Protein AF-0000000082723874 (afdb_homodimer)

InterPro domains:
  IPR005176 Potentiating neddylation domain [PF03556] (2-103)
  IPR005176 Potentiating neddylation domain [PS51229] (1-105)
  IPR014764 Defective-in-cullin neddylation protein [PTHR12281] (1-107)
  IPR042460 DCN1-like, PONY binding domain [G3DSA:1.10.238.200] (7-114)

Radius of gyration: 21.1 Å; Cα contacts (8 Å, |Δi|>4): 166; chains: 2; bounding box: 43×70×50 Å

Sequence (230 aa):
MEQELKDQGKFKDFYQFTFNFAKNPGQKGLDLEMAIAYWNLVLAGRFKFLELWNKFLVEHHKRSIPKDTWNLLLDFSTMITDDMSNYDEEGAWPVLIDDFVEFARPHIGTRSTAVMEQELKDQGKFKDFYQFTFNFAKNPGQKGLDLEMAIAYWNLVLAGRFKFLELWNKFLVEHHKRSIPKDTWNLLLDFSTMITDDMSNYDEEGAWPVLIDDFVEFARPHIGTRSTAV

Nearest PDB structures (foldseek):
  6xon-assembly1_A  TM=9.431E-01  e=1.363E-15  Tequatrovirus T4
  6xoq-assembly1_A  TM=9.428E-01  e=2.300E-15  Tequatrovirus T4
  6xop-assembly1_A  TM=9.410E-01  e=4.114E-15  Tequatrovirus T4
  6xom-assembly1_A  TM=9.426E-01  e=7.798E-15  Tequatrovirus T4
  3tdz-assembly2_B  TM=9.500E-01  e=1.242E-14  Homo sapiens

Structure (mmCIF, N/CA/C/O backbone):
data_AF-0000000082723874-model_v1
#
loop_
_entity.id
_entity.type
_entity.pdbx_description
1 polymer 'DCN1-like protein'
#
loop_
_atom_site.group_PDB
_atom_site.id
_atom_site.type_symbol
_atom_site.label_atom_id
_atom_site.label_alt_id
_atom_site.label_comp_id
_atom_site.label_asym_id
_atom_site.label_entity_id
_atom_site.label_seq_id
_atom_site.pdbx_PDB_ins_code
_atom_site.Cartn_x
_atom_site.Cartn_y
_atom_site.Cartn_z
_atom_site.occupancy
_atom_site.B_iso_or_equiv
_atom_site.auth_seq_id
_atom_site.auth_comp_id
_atom_site.auth_asym_id
_atom_site.auth_atom_id
_atom_site.pdbx_PDB_model_num
ATOM 1 N N . MET A 1 1 ? -21.562 -3.898 -14.703 1 66.81 1 MET A N 1
ATOM 2 C CA . MET A 1 1 ? -20.531 -4.688 -15.391 1 66.81 1 MET A CA 1
ATOM 3 C C . MET A 1 1 ? -19.422 -3.789 -15.93 1 66.81 1 MET A C 1
ATOM 5 O O . MET A 1 1 ? -18.25 -4.023 -15.656 1 66.81 1 MET A O 1
ATOM 9 N N . GLU A 1 2 ? -19.891 -2.803 -16.672 1 70.31 2 GLU A N 1
ATOM 10 C CA . GLU A 1 2 ? -18.922 -1.87 -17.25 1 70.31 2 GLU A CA 1
ATOM 11 C C . GLU A 1 2 ? -18.141 -1.15 -16.156 1 70.31 2 GLU A C 1
ATOM 13 O O . GLU A 1 2 ? -16.922 -0.977 -16.266 1 70.31 2 GLU A O 1
ATOM 18 N N . GLN A 1 3 ? -18.891 -0.765 -15.148 1 73.25 3 GLN A N 1
ATOM 19 C CA . GLN A 1 3 ? -18.234 -0.088 -14.039 1 73.25 3 GLN A CA 1
ATOM 20 C C . GLN A 1 3 ? -17.234 -1.005 -13.352 1 73.25 3 GLN A C 1
ATOM 22 O O . GLN A 1 3 ? -16.125 -0.571 -12.992 1 73.25 3 GLN A O 1
ATOM 27 N N . GLU A 1 4 ? -17.609 -2.211 -13.32 1 74.44 4 GLU A N 1
ATOM 28 C CA . GLU A 1 4 ? -16.719 -3.195 -12.703 1 74.44 4 GLU A CA 1
ATOM 29 C C . GLU A 1 4 ? -15.453 -3.389 -13.523 1 74.44 4 GLU A C 1
ATOM 31 O O . GLU A 1 4 ? -14.359 -3.521 -12.969 1 74.44 4 GLU A O 1
ATOM 36 N N . LEU A 1 5 ? -15.695 -3.496 -14.805 1 73.06 5 LEU A N 1
ATOM 37 C CA . LEU A 1 5 ? -14.555 -3.678 -15.695 1 73.06 5 LEU A CA 1
ATOM 38 C C . LEU A 1 5 ? -13.617 -2.48 -15.625 1 73.06 5 LEU A C 1
ATOM 40 O O . LEU A 1 5 ? -12.391 -2.645 -15.664 1 73.06 5 LEU A O 1
ATOM 44 N N . LYS A 1 6 ? -14.211 -1.35 -15.5 1 77.19 6 LYS A N 1
ATOM 45 C CA . LYS A 1 6 ? -13.406 -0.136 -15.367 1 77.19 6 LYS A CA 1
ATOM 46 C C . LYS A 1 6 ? -12.633 -0.13 -14.055 1 77.19 6 LYS A C 1
ATOM 48 O O . LYS A 1 6 ? -11.461 0.254 -14.016 1 77.19 6 LYS A O 1
ATOM 53 N N . ASP A 1 7 ? -13.273 -0.645 -13.18 1 82.69 7 ASP A N 1
ATOM 54 C CA . ASP A 1 7 ? -12.648 -0.695 -11.859 1 82.69 7 ASP A CA 1
ATOM 55 C C . ASP A 1 7 ? -11.492 -1.692 -11.836 1 82.69 7 ASP A C 1
ATOM 57 O O . ASP A 1 7 ? -10.453 -1.429 -11.234 1 82.69 7 ASP A O 1
ATOM 61 N N . GLN A 1 8 ? -11.695 -2.73 -12.555 1 84.44 8 GLN A N 1
ATOM 62 C CA . GLN A 1 8 ? -10.641 -3.74 -12.656 1 84.44 8 GLN A CA 1
ATOM 63 C C . GLN A 1 8 ? -9.438 -3.203 -13.414 1 84.44 8 GLN A C 1
ATOM 65 O O . GLN A 1 8 ? -8.289 -3.484 -13.047 1 84.44 8 GLN A O 1
ATOM 70 N N . GLY A 1 9 ? -9.773 -2.479 -14.445 1 89 9 GLY A N 1
ATOM 71 C CA . GLY A 1 9 ? -8.703 -1.861 -15.203 1 89 9 GLY A CA 1
ATOM 72 C C . GLY A 1 9 ? -7.906 -0.848 -14.406 1 89 9 GLY A C 1
ATOM 73 O O . GLY A 1 9 ? -6.676 -0.835 -14.453 1 89 9 GLY A O 1
ATOM 74 N N . LYS A 1 10 ? -8.602 -0.077 -13.695 1 86.44 10 LYS A N 1
ATOM 75 C CA . LYS A 1 10 ? -7.945 0.915 -12.844 1 86.44 10 LYS A CA 1
ATOM 76 C C . LYS A 1 10 ? -7.109 0.244 -11.766 1 86.44 10 LYS A C 1
ATOM 78 O O . LYS A 1 10 ? -6.02 0.719 -11.43 1 86.44 10 LYS A O 1
ATOM 83 N N . PHE A 1 11 ? -7.703 -0.846 -11.328 1 90.62 11 PHE A N 1
ATOM 84 C CA . PHE A 1 11 ? -6.965 -1.59 -10.312 1 90.62 11 PHE A CA 1
ATOM 85 C C . PHE A 1 11 ? -5.676 -2.16 -10.891 1 90.62 11 PHE A C 1
ATOM 87 O O . PHE A 1 11 ? -4.617 -2.076 -10.266 1 90.62 11 PHE A O 1
ATOM 94 N N . LYS A 1 12 ? -5.793 -2.639 -12.008 1 93.62 12 LYS A N 1
ATOM 95 C CA . LYS A 1 12 ?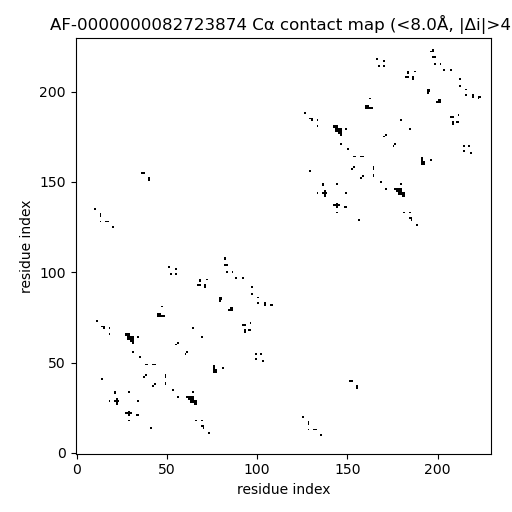 -4.617 -3.197 -12.672 1 93.62 12 LYS A CA 1
ATOM 96 C C . LYS A 1 12 ? -3.555 -2.125 -12.898 1 93.62 12 LYS A C 1
ATOM 98 O O . LYS A 1 12 ? -2.369 -2.357 -12.648 1 93.62 12 LYS A O 1
ATOM 103 N N . ASP A 1 13 ? -3.953 -1.049 -13.352 1 91.5 13 ASP A N 1
ATOM 104 C CA . ASP A 1 13 ? -3.031 0.066 -13.547 1 91.5 13 ASP A CA 1
ATOM 105 C C . ASP A 1 13 ? -2.357 0.46 -12.234 1 91.5 13 ASP A C 1
ATOM 107 O O . ASP A 1 13 ? -1.144 0.669 -12.195 1 91.5 13 ASP A O 1
ATOM 111 N N . PHE A 1 14 ? -3.158 0.556 -11.312 1 89.19 14 PHE A N 1
ATOM 112 C CA . PHE A 1 14 ? -2.66 0.869 -9.977 1 89.19 14 PHE A CA 1
ATOM 113 C C . PHE A 1 14 ? -1.654 -0.18 -9.516 1 89.19 14 PHE A C 1
ATOM 115 O O . PHE A 1 14 ? -0.549 0.159 -9.086 1 89.19 14 PHE A O 1
ATOM 122 N N . TYR A 1 15 ? -2.047 -1.368 -9.633 1 94.62 15 TYR A N 1
ATOM 123 C CA . TYR A 1 15 ? -1.207 -2.482 -9.203 1 94.62 15 TYR A CA 1
ATOM 124 C C . TYR A 1 15 ? 0.138 -2.457 -9.922 1 94.62 15 TYR A C 1
ATOM 126 O O . TYR A 1 15 ? 1.188 -2.586 -9.289 1 94.62 15 TYR A O 1
ATOM 134 N N . GLN A 1 16 ? 0.125 -2.219 -11.141 1 94.56 16 GLN A N 1
ATOM 135 C CA . GLN A 1 16 ? 1.354 -2.195 -11.93 1 94.56 16 GLN A CA 1
ATOM 136 C C . GLN A 1 16 ? 2.205 -0.977 -11.578 1 94.56 16 GLN A C 1
ATOM 138 O O . GLN A 1 16 ? 3.436 -1.056 -11.57 1 94.56 16 GLN A O 1
ATOM 143 N N . PHE A 1 17 ? 1.582 0.063 -11.352 1 90 17 PHE A N 1
ATOM 144 C CA . PHE A 1 17 ? 2.275 1.277 -10.938 1 90 17 PHE A CA 1
ATOM 145 C C . PHE A 1 17 ? 3.014 1.056 -9.625 1 90 17 PHE A C 1
ATOM 147 O O . PHE A 1 17 ? 4.113 1.575 -9.43 1 90 17 PHE A O 1
ATOM 154 N N . THR A 1 18 ? 2.4 0.285 -8.742 1 92.75 18 THR A N 1
ATOM 155 C CA . THR A 1 18 ? 2.941 0.069 -7.406 1 92.75 18 THR A CA 1
ATOM 156 C C . THR A 1 18 ? 4.336 -0.545 -7.48 1 92.75 18 THR A C 1
ATOM 158 O O . THR A 1 18 ? 5.203 -0.229 -6.664 1 92.75 18 THR A O 1
ATOM 161 N N . PHE A 1 19 ? 4.641 -1.352 -8.516 1 94.62 19 PHE A N 1
ATOM 162 C CA . PHE A 1 19 ? 5.953 -1.975 -8.664 1 94.62 19 PHE A CA 1
ATOM 163 C C . PHE A 1 19 ? 7.031 -0.92 -8.867 1 94.62 19 PHE A C 1
ATOM 165 O O . PHE A 1 19 ? 8.039 -0.904 -8.156 1 94.62 19 PHE A O 1
ATOM 172 N N . ASN A 1 20 ? 6.766 -0.087 -9.805 1 90.56 20 ASN A N 1
ATOM 173 C CA . ASN A 1 20 ? 7.742 0.941 -10.148 1 90.56 20 ASN A CA 1
ATOM 174 C C . ASN A 1 20 ? 7.961 1.915 -8.992 1 90.56 20 ASN A C 1
ATOM 176 O O . ASN A 1 20 ? 9.062 2.426 -8.812 1 90.56 20 ASN A O 1
ATOM 180 N N . PHE A 1 21 ? 6.977 2.137 -8.367 1 86.75 21 PHE A N 1
ATOM 181 C CA . PHE A 1 21 ? 7.039 3.051 -7.23 1 86.75 21 PHE A CA 1
ATOM 182 C C . PHE A 1 21 ? 7.805 2.424 -6.07 1 86.75 21 PHE A C 1
ATOM 184 O O . PHE A 1 21 ? 8.57 3.104 -5.387 1 86.75 21 PHE A O 1
ATOM 191 N N . ALA A 1 22 ? 7.531 1.154 -5.809 1 90.31 22 ALA A N 1
ATOM 192 C CA . ALA A 1 22 ? 8.055 0.463 -4.633 1 90.31 22 ALA A CA 1
ATOM 193 C C . ALA A 1 22 ? 9.508 0.058 -4.836 1 90.31 22 ALA A C 1
ATOM 195 O O . ALA A 1 22 ? 10.25 -0.137 -3.867 1 90.31 22 ALA A O 1
ATOM 196 N N . LYS A 1 23 ? 9.852 -0.097 -6.027 1 91.88 23 LYS A N 1
ATOM 197 C CA . LYS A 1 23 ? 11.219 -0.521 -6.309 1 91.88 23 LYS A CA 1
ATOM 198 C C . LYS A 1 23 ? 12.211 0.625 -6.098 1 91.88 23 LYS A C 1
ATOM 200 O O . LYS A 1 23 ? 11.891 1.783 -6.383 1 91.88 23 LYS A O 1
ATOM 205 N N . ASN A 1 24 ? 13.352 0.29 -5.539 1 87.19 24 ASN A N 1
ATOM 206 C CA . ASN A 1 24 ? 14.414 1.282 -5.426 1 87.19 24 ASN A CA 1
ATOM 207 C C . ASN A 1 24 ? 14.938 1.709 -6.797 1 87.19 24 ASN A C 1
ATOM 209 O O . ASN A 1 24 ? 15.055 0.884 -7.707 1 87.19 24 ASN A O 1
ATOM 213 N N . PRO A 1 25 ? 15.258 3.027 -6.832 1 82.19 25 PRO A N 1
ATOM 214 C CA . PRO A 1 25 ? 15.82 3.484 -8.102 1 82.19 25 PRO A CA 1
ATOM 215 C C . PRO A 1 25 ? 17.094 2.725 -8.5 1 82.19 25 PRO A C 1
ATOM 217 O O . PRO A 1 25 ? 17.938 2.463 -7.645 1 82.19 25 PRO A O 1
ATOM 220 N N . GLY A 1 26 ? 17.203 2.289 -9.656 1 86.06 26 GLY A N 1
ATOM 221 C CA . GLY A 1 26 ? 18.375 1.591 -10.156 1 86.06 26 GLY A CA 1
ATOM 222 C C . GLY A 1 26 ? 18.234 0.081 -10.094 1 86.06 26 GLY A C 1
ATOM 223 O O . GLY A 1 26 ? 19.078 -0.644 -10.641 1 86.06 26 GLY A O 1
ATOM 224 N N . GLN A 1 27 ? 17.328 -0.352 -9.312 1 91 27 GLN A N 1
ATOM 225 C CA . GLN A 1 27 ? 17.125 -1.795 -9.234 1 91 27 GLN A CA 1
ATOM 226 C C . GLN A 1 27 ? 16.109 -2.266 -10.281 1 91 27 GLN A C 1
ATOM 228 O O . GLN A 1 27 ? 15.172 -1.544 -10.609 1 91 27 GLN A O 1
ATOM 233 N N . LYS A 1 28 ? 16.375 -3.475 -10.711 1 92.81 28 LYS A N 1
ATOM 234 C CA . LYS A 1 28 ? 15.461 -4.035 -11.703 1 92.81 28 LYS A CA 1
ATOM 235 C C . LYS A 1 28 ? 14.258 -4.691 -11.023 1 92.81 28 LYS A C 1
ATOM 237 O O . LYS A 1 28 ? 13.133 -4.566 -11.5 1 92.81 28 LYS A O 1
ATOM 242 N N . GLY A 1 29 ? 14.562 -5.301 -9.82 1 96.75 29 GLY A N 1
ATOM 243 C CA . GLY A 1 29 ? 13.523 -6.023 -9.109 1 96.75 29 GLY A CA 1
ATOM 244 C C . GLY A 1 29 ? 13.039 -5.305 -7.863 1 96.75 29 GLY A C 1
ATOM 245 O O . GLY A 1 29 ? 13.672 -4.344 -7.418 1 96.75 29 GLY A O 1
ATOM 246 N N . LEU A 1 30 ? 11.93 -5.738 -7.406 1 97.06 30 LEU A N 1
ATOM 247 C CA . LEU A 1 30 ? 11.359 -5.262 -6.152 1 97.06 3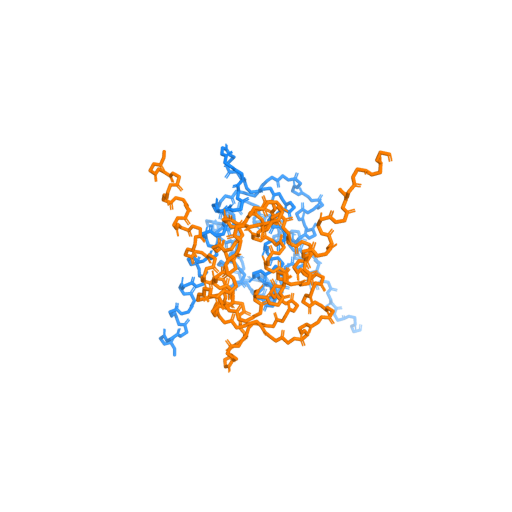0 LEU A CA 1
ATOM 248 C C . LEU A 1 30 ? 11.82 -6.121 -4.98 1 97.06 30 LEU A C 1
ATOM 250 O O . LEU A 1 30 ? 11.742 -7.352 -5.039 1 97.06 30 LEU A O 1
ATOM 254 N N . ASP A 1 31 ? 12.328 -5.445 -3.982 1 96.62 31 ASP A N 1
ATOM 255 C CA . ASP A 1 31 ? 12.781 -6.16 -2.797 1 96.62 31 ASP A CA 1
ATOM 256 C C . ASP A 1 31 ? 11.688 -7.086 -2.26 1 96.62 31 ASP A C 1
ATOM 258 O O . ASP A 1 31 ? 10.523 -6.699 -2.195 1 96.62 31 ASP A O 1
ATOM 262 N N . LEU A 1 32 ? 12.102 -8.242 -1.811 1 97.19 32 LEU A N 1
ATOM 263 C CA . LEU A 1 32 ? 11.148 -9.281 -1.424 1 97.19 32 LEU A CA 1
ATOM 264 C C . LEU A 1 32 ? 10.305 -8.828 -0.238 1 97.19 32 LEU A C 1
ATOM 266 O O . LEU A 1 32 ? 9.078 -8.977 -0.25 1 97.19 32 LEU A O 1
ATOM 270 N N . GLU A 1 33 ? 10.891 -8.297 0.767 1 96.06 33 GLU A N 1
ATOM 271 C CA . GLU A 1 33 ? 10.156 -7.859 1.948 1 96.06 33 GLU A CA 1
ATOM 272 C C . GLU A 1 33 ? 9.125 -6.793 1.593 1 96.06 33 GLU A C 1
ATOM 274 O O . GLU A 1 33 ? 7.996 -6.824 2.084 1 96.06 33 GLU A O 1
ATOM 279 N N . MET A 1 34 ? 9.508 -5.918 0.779 1 94.31 34 MET A N 1
ATOM 280 C CA . MET A 1 34 ? 8.609 -4.855 0.33 1 94.31 34 MET A CA 1
ATOM 281 C C . MET A 1 34 ? 7.488 -5.418 -0.536 1 94.31 34 MET A C 1
ATOM 283 O O . MET A 1 34 ? 6.328 -5.023 -0.389 1 94.31 34 MET A O 1
ATOM 287 N N . ALA A 1 35 ? 7.844 -6.336 -1.407 1 97.62 35 ALA A N 1
ATOM 288 C CA . ALA A 1 35 ? 6.848 -6.969 -2.268 1 97.62 35 ALA A CA 1
ATOM 289 C C . ALA A 1 35 ? 5.762 -7.652 -1.439 1 97.62 35 ALA A C 1
ATOM 291 O O . ALA A 1 35 ? 4.57 -7.461 -1.688 1 97.62 35 ALA A O 1
ATOM 292 N N . ILE A 1 36 ? 6.188 -8.312 -0.448 1 98 36 ILE A N 1
ATOM 293 C CA . ILE A 1 36 ? 5.266 -9.039 0.413 1 98 36 ILE A CA 1
ATOM 294 C C . ILE A 1 36 ? 4.363 -8.055 1.155 1 98 36 ILE A C 1
ATOM 296 O O . ILE A 1 36 ? 3.158 -8.281 1.286 1 98 36 ILE A O 1
ATOM 300 N N . ALA A 1 37 ? 4.887 -6.984 1.574 1 95.12 37 ALA A N 1
ATOM 301 C CA . ALA A 1 37 ? 4.098 -5.961 2.256 1 95.12 37 ALA A CA 1
ATOM 302 C C . ALA A 1 37 ? 3.035 -5.379 1.33 1 95.12 37 ALA A C 1
ATOM 304 O O . ALA A 1 37 ? 1.872 -5.246 1.719 1 95.12 37 ALA A O 1
ATOM 305 N N . TYR A 1 38 ? 3.479 -5.129 0.132 1 95.06 38 TYR A N 1
ATOM 306 C CA . TYR A 1 38 ? 2.549 -4.562 -0.84 1 95.06 38 TYR A CA 1
ATOM 307 C C . TYR A 1 38 ? 1.482 -5.582 -1.228 1 95.06 38 TYR A C 1
ATOM 309 O O . TYR A 1 38 ? 0.299 -5.246 -1.316 1 95.06 38 TYR A O 1
ATOM 317 N N . TRP A 1 39 ? 1.898 -6.805 -1.378 1 97.62 39 TRP A N 1
ATOM 318 C CA . TRP A 1 39 ? 0.917 -7.824 -1.734 1 97.62 39 TRP A CA 1
ATOM 319 C C . TRP A 1 39 ? -0.093 -8.023 -0.609 1 97.62 39 TRP A C 1
ATOM 321 O O . TRP A 1 39 ? -1.296 -8.133 -0.857 1 97.62 39 TRP A O 1
ATOM 331 N N . ASN A 1 40 ? 0.363 -8.031 0.604 1 96.38 40 ASN A N 1
ATOM 332 C CA . ASN A 1 40 ? -0.522 -8.18 1.754 1 96.38 40 ASN A CA 1
ATOM 333 C C . ASN A 1 40 ? -1.541 -7.051 1.833 1 96.38 40 ASN A C 1
ATOM 335 O O . ASN A 1 40 ? -2.67 -7.258 2.281 1 96.38 40 ASN A O 1
ATOM 339 N N . LEU A 1 41 ? -1.112 -5.949 1.416 1 92 41 LEU A N 1
ATOM 340 C CA . LEU A 1 41 ? -1.994 -4.789 1.466 1 92 41 LEU A CA 1
ATOM 341 C C . LEU A 1 41 ? -2.945 -4.777 0.273 1 92 41 LEU A C 1
ATOM 343 O O . LEU A 1 41 ? -4.156 -4.629 0.442 1 92 41 LEU A O 1
ATOM 347 N N . VAL A 1 42 ? -2.5 -5.066 -0.909 1 92.75 42 VAL A N 1
ATOM 348 C CA . VAL A 1 42 ? -3.236 -4.793 -2.139 1 92.75 42 VAL A CA 1
ATOM 349 C C . VAL A 1 42 ? -4.008 -6.039 -2.566 1 92.75 42 VAL A C 1
ATOM 351 O O . VAL A 1 42 ? -5.051 -5.941 -3.213 1 92.75 42 VAL A O 1
ATOM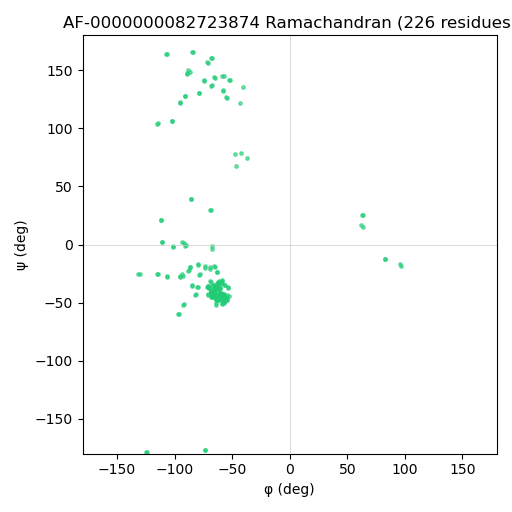 354 N N . LEU A 1 43 ? -3.502 -7.227 -2.195 1 94.94 43 LEU A N 1
ATOM 355 C CA . LEU A 1 43 ? -4.129 -8.445 -2.697 1 94.94 43 LEU A CA 1
ATOM 356 C C . LEU A 1 43 ? -4.836 -9.195 -1.571 1 94.94 43 LEU A C 1
ATOM 358 O O . LEU A 1 43 ? -5.387 -10.273 -1.791 1 94.94 43 LEU A O 1
ATOM 362 N N . ALA A 1 44 ? -4.832 -8.656 -0.396 1 91.62 44 ALA A N 1
ATOM 363 C CA . ALA A 1 44 ? -5.578 -9.281 0.692 1 91.62 44 ALA A CA 1
ATOM 364 C C . ALA A 1 44 ? -7.043 -9.469 0.313 1 91.62 44 ALA A C 1
ATOM 366 O O . ALA A 1 44 ? -7.691 -8.539 -0.175 1 91.62 44 ALA A O 1
ATOM 367 N N . GLY A 1 45 ? -7.527 -10.68 0.447 1 89.81 45 GLY A N 1
ATOM 368 C CA . GLY A 1 45 ? -8.906 -10.977 0.098 1 89.81 45 GLY A CA 1
ATOM 369 C C . GLY A 1 45 ? -9.109 -11.234 -1.384 1 89.81 45 GLY A C 1
ATOM 370 O O . GLY A 1 45 ? -10.164 -11.711 -1.799 1 89.81 45 GLY A O 1
ATOM 371 N N . ARG A 1 46 ? -8.07 -10.906 -2.213 1 91.62 46 ARG A N 1
ATOM 372 C CA . ARG A 1 46 ? -8.188 -11.031 -3.664 1 91.62 46 ARG A CA 1
ATOM 373 C C . ARG A 1 46 ? -7.398 -12.227 -4.18 1 91.62 46 ARG A C 1
ATOM 375 O O . ARG A 1 46 ? -7.707 -12.773 -5.242 1 91.62 46 ARG A O 1
ATOM 382 N N . PHE A 1 47 ? -6.387 -12.586 -3.51 1 97.31 47 PHE A N 1
ATOM 383 C CA . PHE A 1 47 ? -5.551 -13.719 -3.896 1 97.31 47 PHE A CA 1
ATOM 384 C C . PHE A 1 47 ? -5.641 -14.828 -2.859 1 97.31 47 PHE A C 1
ATOM 386 O O . PHE A 1 47 ? -5 -14.766 -1.81 1 97.31 47 PHE A O 1
ATOM 393 N N . LYS A 1 48 ? -6.355 -15.906 -3.139 1 97.25 48 LYS A N 1
ATOM 394 C CA . LYS A 1 48 ? -6.715 -16.953 -2.188 1 97.25 48 LYS A CA 1
ATOM 395 C C . LYS A 1 48 ? -5.477 -17.703 -1.696 1 97.25 48 LYS A C 1
ATOM 397 O O . LYS A 1 48 ? -5.508 -18.328 -0.64 1 97.25 48 LYS A O 1
ATOM 402 N N . PHE A 1 49 ? -4.387 -17.594 -2.42 1 98.12 49 PHE A N 1
ATOM 403 C CA . PHE A 1 49 ? -3.191 -18.328 -2.014 1 98.12 49 PHE A CA 1
ATOM 404 C C . PHE A 1 49 ? -2.102 -17.375 -1.553 1 98.12 49 PHE A C 1
ATOM 406 O O . PHE A 1 49 ? -0.916 -17.703 -1.577 1 98.12 49 PHE A O 1
ATOM 413 N N . LEU A 1 50 ? -2.482 -16.203 -1.188 1 98.25 50 LEU A N 1
ATOM 414 C CA . LEU A 1 50 ? -1.521 -15.164 -0.843 1 98.25 50 LEU A CA 1
ATOM 415 C C . LEU A 1 50 ? -0.581 -15.633 0.262 1 98.25 50 LEU A C 1
ATOM 417 O O . LEU A 1 50 ? 0.638 -15.477 0.155 1 98.25 50 LEU A O 1
ATOM 421 N N . GLU A 1 51 ? -1.131 -16.188 1.274 1 97.75 51 GLU A N 1
ATOM 422 C CA . GLU A 1 51 ? -0.308 -16.656 2.387 1 97.75 51 GLU A CA 1
ATOM 423 C C . GLU A 1 51 ? 0.675 -17.734 1.934 1 97.75 51 GLU A C 1
ATOM 425 O O . GLU A 1 51 ? 1.841 -17.719 2.336 1 97.75 51 GLU A O 1
ATOM 430 N N . LEU A 1 52 ? 0.229 -18.656 1.173 1 97.81 52 LEU A N 1
ATOM 431 C CA . LEU A 1 52 ? 1.089 -19.719 0.676 1 97.81 52 LEU A CA 1
ATOM 432 C C . LEU A 1 52 ? 2.154 -19.172 -0.264 1 97.81 52 LEU A C 1
ATOM 434 O O . LEU A 1 52 ? 3.301 -19.625 -0.247 1 97.81 52 LEU A O 1
ATOM 438 N N . TRP A 1 53 ? 1.757 -18.203 -1.1 1 98.62 53 TRP A N 1
ATOM 439 C CA . TRP A 1 53 ? 2.686 -17.516 -1.986 1 98.62 53 TRP A CA 1
ATOM 440 C C . TRP A 1 53 ? 3.807 -16.844 -1.191 1 98.62 53 TRP A C 1
ATOM 442 O O . TRP A 1 53 ? 4.988 -17.031 -1.498 1 98.62 53 TRP A O 1
ATOM 452 N N . ASN A 1 54 ? 3.418 -16.172 -0.162 1 98.5 54 ASN A N 1
ATOM 453 C CA . ASN A 1 54 ? 4.406 -15.5 0.682 1 98.5 54 ASN A CA 1
ATOM 454 C C . ASN A 1 54 ? 5.34 -16.5 1.352 1 98.5 54 ASN A C 1
ATOM 456 O O . ASN A 1 54 ? 6.555 -16.297 1.383 1 98.5 54 ASN A O 1
ATOM 460 N N . LYS A 1 55 ? 4.75 -17.5 1.86 1 97.88 55 LYS A N 1
ATOM 461 C CA . LYS A 1 55 ? 5.539 -18.562 2.48 1 97.88 55 LYS A CA 1
ATOM 462 C C . LYS A 1 55 ? 6.539 -19.156 1.49 1 97.88 55 LYS A C 1
ATOM 464 O O . LYS A 1 55 ? 7.715 -19.328 1.814 1 97.88 55 LYS A O 1
ATOM 469 N N . PHE A 1 56 ? 6.047 -19.516 0.326 1 98.25 56 PHE A N 1
ATOM 470 C CA . PHE A 1 56 ? 6.887 -20.047 -0.738 1 98.25 56 PHE A CA 1
ATOM 471 C C . PHE A 1 56 ? 8.062 -19.125 -1.025 1 98.25 56 PHE A C 1
ATOM 473 O O . PHE A 1 56 ? 9.203 -19.578 -1.155 1 98.25 56 PHE A O 1
ATOM 480 N N . LEU A 1 57 ? 7.809 -17.812 -1.091 1 98.44 57 LEU A N 1
ATOM 481 C CA . LEU A 1 57 ? 8.844 -16.844 -1.431 1 98.44 57 LEU A CA 1
ATOM 482 C C . LEU A 1 57 ? 9.898 -16.766 -0.326 1 98.44 57 LEU A C 1
ATOM 484 O O . LEU A 1 57 ? 11.094 -16.75 -0.605 1 98.44 57 LEU A O 1
ATOM 488 N N . VAL A 1 58 ? 9.484 -16.734 0.873 1 97.31 58 VAL A N 1
ATOM 489 C CA . VAL A 1 58 ? 10.375 -16.578 2.016 1 97.31 58 VAL A CA 1
ATOM 490 C C . VAL A 1 58 ? 11.242 -17.828 2.178 1 97.31 58 VAL A C 1
ATOM 492 O O . VAL A 1 58 ? 12.414 -17.719 2.533 1 97.31 58 VAL A O 1
ATOM 495 N N . GLU A 1 59 ? 10.703 -18.859 1.845 1 95.94 59 GLU A N 1
ATOM 496 C CA . GLU A 1 59 ? 11.406 -20.125 2.094 1 95.94 59 GLU A CA 1
ATOM 497 C C . GLU A 1 59 ? 12.227 -20.547 0.878 1 95.94 59 GLU A C 1
ATOM 499 O O . GLU A 1 59 ? 13.281 -21.172 1.02 1 95.94 59 GLU A O 1
ATOM 504 N N . HIS A 1 60 ? 11.836 -20.141 -0.333 1 91.94 60 HIS A N 1
ATOM 505 C CA . HIS A 1 60 ? 12.43 -20.797 -1.493 1 91.94 60 HIS A CA 1
ATOM 506 C C . HIS A 1 60 ? 12.953 -19.781 -2.498 1 91.94 60 HIS A C 1
ATOM 508 O O . HIS A 1 60 ? 13.812 -20.094 -3.32 1 91.94 60 HIS A O 1
ATOM 514 N N . HIS A 1 61 ? 12.508 -18.609 -2.611 1 90.56 61 HIS A N 1
ATOM 515 C CA . HIS A 1 61 ? 12.961 -17.625 -3.576 1 90.56 61 HIS A CA 1
ATOM 516 C C . HIS A 1 61 ? 13.992 -16.688 -2.959 1 90.56 61 HIS A C 1
ATOM 518 O O . HIS A 1 61 ? 15.164 -16.688 -3.354 1 90.56 61 HIS A O 1
ATOM 524 N N . LYS A 1 62 ? 13.781 -15.938 -1.955 1 89.31 62 LYS A N 1
ATOM 525 C CA . LYS A 1 62 ? 14.672 -15.164 -1.093 1 89.31 62 LYS A CA 1
ATOM 526 C C . LYS A 1 62 ? 15.383 -14.062 -1.879 1 89.31 62 LYS A C 1
ATOM 528 O O . LYS A 1 62 ? 16.469 -13.633 -1.505 1 89.31 62 LYS A O 1
ATOM 533 N N . ARG A 1 63 ? 14.898 -13.766 -3.07 1 93.75 63 ARG A N 1
ATOM 534 C CA . ARG A 1 63 ? 15.469 -12.727 -3.92 1 93.75 63 ARG A CA 1
ATOM 535 C C . ARG A 1 63 ? 14.406 -11.695 -4.297 1 93.75 63 ARG A C 1
ATOM 537 O O . ARG A 1 63 ? 13.258 -11.789 -3.867 1 93.75 63 ARG A O 1
ATOM 544 N N . SER A 1 64 ? 14.797 -10.695 -5.098 1 96.88 64 SER A N 1
ATOM 545 C CA . SER A 1 64 ? 13.891 -9.648 -5.551 1 96.88 64 SER A CA 1
ATOM 546 C C . SER A 1 64 ? 12.883 -10.188 -6.559 1 96.88 64 SER A C 1
ATOM 548 O O . SER A 1 64 ? 13.109 -11.234 -7.172 1 96.88 64 SER A O 1
ATOM 550 N N . ILE A 1 65 ? 11.812 -9.508 -6.633 1 98.38 65 ILE A N 1
ATOM 551 C CA . ILE A 1 65 ? 10.719 -9.906 -7.508 1 98.38 65 ILE A CA 1
ATOM 552 C C . ILE A 1 65 ? 10.836 -9.164 -8.844 1 98.38 65 ILE A C 1
ATOM 554 O O . ILE A 1 65 ? 10.812 -7.934 -8.883 1 98.38 65 ILE A O 1
ATOM 558 N N . PRO A 1 66 ? 10.906 -9.914 -9.898 1 97.44 66 PRO A N 1
ATOM 559 C CA . PRO A 1 66 ? 10.922 -9.25 -11.203 1 97.44 66 PRO A CA 1
ATOM 560 C C . PRO A 1 66 ? 9.586 -8.586 -11.531 1 97.44 66 PRO A C 1
ATOM 562 O O . PRO A 1 66 ? 8.531 -9.031 -11.062 1 97.44 66 PRO A O 1
ATOM 565 N N . LYS A 1 67 ? 9.664 -7.652 -12.461 1 97.06 67 LYS A N 1
ATOM 566 C CA . LYS A 1 67 ? 8.477 -6.918 -12.883 1 97.06 67 LYS A CA 1
ATOM 567 C C . LYS A 1 67 ? 7.457 -7.848 -13.539 1 97.06 67 LYS A C 1
ATOM 569 O O . LYS A 1 67 ? 6.258 -7.758 -13.273 1 97.06 67 LYS A O 1
ATOM 574 N N . ASP A 1 68 ? 7.945 -8.656 -14.406 1 97.69 68 ASP A N 1
ATOM 575 C CA . ASP A 1 68 ? 7.047 -9.57 -15.102 1 97.69 68 ASP A CA 1
ATOM 576 C C . ASP A 1 68 ? 6.289 -10.453 -14.109 1 97.69 68 ASP A C 1
ATOM 578 O O . ASP A 1 68 ? 5.082 -10.656 -14.25 1 97.69 68 ASP A O 1
ATOM 582 N N . THR A 1 69 ? 6.938 -10.969 -13.102 1 98.25 69 THR A N 1
ATOM 583 C CA . THR A 1 69 ? 6.301 -11.789 -12.078 1 98.25 69 THR A CA 1
ATOM 584 C C . THR A 1 69 ? 5.258 -10.977 -11.312 1 98.25 69 THR A C 1
ATOM 586 O O . THR A 1 69 ? 4.133 -11.445 -11.109 1 98.25 69 THR A O 1
ATOM 589 N N . TRP A 1 70 ? 5.625 -9.789 -10.898 1 98.5 70 TRP A N 1
ATOM 590 C CA . TRP A 1 70 ? 4.703 -8.898 -10.195 1 98.5 70 TRP A CA 1
ATOM 591 C C . TRP A 1 70 ? 3.432 -8.688 -11.016 1 98.5 70 TRP A C 1
ATOM 593 O O . TRP A 1 70 ? 2.322 -8.898 -10.516 1 98.5 70 TRP A O 1
ATOM 603 N N . ASN A 1 71 ? 3.627 -8.414 -12.219 1 98 71 ASN A N 1
ATOM 604 C CA . ASN A 1 71 ? 2.5 -8.086 -13.086 1 98 71 ASN A CA 1
ATOM 605 C C . ASN A 1 71 ? 1.604 -9.297 -13.32 1 98 71 ASN A C 1
ATOM 607 O O . ASN A 1 71 ? 0.38 -9.203 -13.219 1 98 71 ASN A O 1
ATOM 611 N N . LEU A 1 72 ? 2.168 -10.406 -13.586 1 98 72 LEU A N 1
ATOM 612 C CA . LEU A 1 72 ? 1.397 -11.578 -14 1 98 72 LEU A CA 1
ATOM 613 C C . LEU A 1 72 ? 0.772 -12.273 -12.797 1 98 72 LEU A C 1
ATOM 615 O O . LEU A 1 72 ? -0.177 -13.047 -12.945 1 98 72 LEU A O 1
ATOM 619 N N . LEU A 1 73 ? 1.297 -11.961 -11.578 1 98.44 73 LEU A N 1
ATOM 620 C CA . LEU A 1 73 ? 0.692 -12.516 -10.375 1 98.44 73 LEU A CA 1
ATOM 621 C C . LEU A 1 73 ? -0.746 -12.039 -10.219 1 98.44 73 LEU A C 1
ATOM 623 O O . LEU A 1 73 ? -1.603 -12.781 -9.727 1 98.44 73 LEU A O 1
ATOM 627 N N . LEU A 1 74 ? -1.012 -10.812 -10.664 1 97.44 74 LEU A N 1
ATOM 628 C CA . LEU A 1 74 ? -2.381 -10.312 -10.586 1 97.44 74 LEU A CA 1
ATOM 629 C C . LEU A 1 74 ? -3.314 -11.156 -11.445 1 97.44 74 LEU A C 1
ATOM 631 O O . LEU A 1 74 ?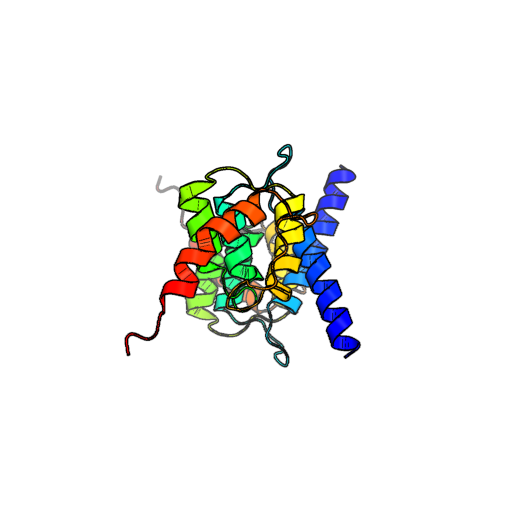 -4.383 -11.57 -10.992 1 97.44 74 LEU A O 1
ATOM 635 N N . ASP A 1 75 ? -2.908 -11.43 -12.656 1 96.69 75 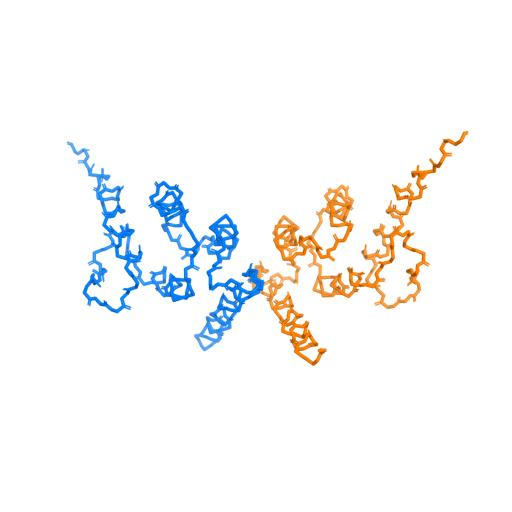ASP A N 1
ATOM 636 C CA . ASP A 1 75 ? -3.709 -12.289 -13.523 1 96.69 75 ASP A CA 1
ATOM 637 C C . ASP A 1 75 ? -3.859 -13.688 -12.93 1 96.69 75 ASP A C 1
ATOM 639 O O . ASP A 1 75 ? -4.957 -14.25 -12.93 1 96.69 75 ASP A O 1
ATOM 643 N N . PHE A 1 76 ? -2.807 -14.25 -12.461 1 98 76 PHE A N 1
ATOM 644 C CA . PHE A 1 76 ? -2.818 -15.555 -11.812 1 98 76 PHE A CA 1
ATOM 645 C C . PHE A 1 76 ? -3.82 -15.578 -10.664 1 98 76 PHE A C 1
ATOM 647 O O . PHE A 1 76 ? -4.617 -16.516 -10.547 1 98 76 PHE A O 1
ATOM 654 N N . SER A 1 77 ? -3.803 -14.57 -9.836 1 97.56 77 SER A N 1
ATOM 655 C CA . SER A 1 77 ? -4.652 -14.484 -8.656 1 97.56 77 SER A CA 1
ATOM 656 C C . SER A 1 77 ? -6.129 -14.477 -9.031 1 97.56 77 SER A C 1
ATOM 658 O O . SER A 1 77 ? -6.965 -15.016 -8.305 1 97.56 77 SER A O 1
ATOM 660 N N . THR A 1 78 ? -6.465 -13.922 -10.188 1 95.69 78 THR A N 1
ATOM 661 C CA . THR A 1 78 ? -7.852 -13.742 -10.602 1 95.69 78 THR A CA 1
ATOM 662 C C . THR A 1 78 ? -8.375 -14.992 -11.305 1 95.69 78 THR A C 1
ATOM 664 O O . THR A 1 78 ? -9.578 -15.258 -11.297 1 95.69 78 THR A O 1
ATOM 667 N N . MET A 1 79 ? -7.527 -15.836 -11.773 1 95.38 79 MET A N 1
ATOM 668 C CA . MET A 1 79 ? -8 -16.922 -12.633 1 95.38 79 MET A CA 1
ATOM 669 C C . MET A 1 79 ? -7.805 -18.281 -11.969 1 95.38 79 MET A C 1
ATOM 671 O O . MET A 1 79 ? -8.484 -19.25 -12.32 1 95.38 79 MET A O 1
ATOM 675 N N . ILE A 1 80 ? -6.871 -18.438 -11.055 1 97.25 80 ILE A N 1
ATOM 676 C CA . ILE A 1 80 ? -6.469 -19.75 -10.531 1 97.25 80 ILE A CA 1
ATOM 677 C C . ILE A 1 80 ? -7.602 -20.344 -9.703 1 97.25 80 ILE A C 1
ATOM 679 O O . ILE A 1 80 ? -8.273 -19.625 -8.953 1 97.25 80 ILE A O 1
ATOM 683 N N . THR A 1 81 ? -7.84 -21.625 -9.906 1 96.69 81 THR A N 1
ATOM 684 C CA . THR A 1 81 ? -8.883 -22.328 -9.164 1 96.69 81 THR A CA 1
ATOM 685 C C . THR A 1 81 ? -8.352 -22.797 -7.812 1 96.69 81 THR A C 1
ATOM 687 O O . THR A 1 81 ? -7.141 -22.812 -7.586 1 96.69 81 THR A O 1
ATOM 690 N N . ASP A 1 82 ? -9.258 -23.188 -6.93 1 95.81 82 ASP A N 1
ATOM 691 C CA . ASP A 1 82 ? -8.93 -23.578 -5.566 1 95.81 82 ASP A CA 1
ATOM 692 C C . ASP A 1 82 ? -7.957 -24.766 -5.559 1 95.81 82 ASP A C 1
ATOM 694 O O . ASP A 1 82 ? -7.125 -24.875 -4.656 1 95.81 82 ASP A O 1
ATOM 698 N N . ASP A 1 83 ? -8.117 -25.578 -6.543 1 95.25 83 ASP A N 1
ATOM 699 C CA . ASP A 1 83 ? -7.266 -26.766 -6.578 1 95.25 83 ASP A CA 1
ATOM 700 C C . ASP A 1 83 ? -6.117 -26.578 -7.57 1 95.25 83 ASP A C 1
ATOM 702 O O . ASP A 1 83 ? -5.359 -27.516 -7.82 1 95.25 83 ASP A O 1
ATOM 706 N N . MET A 1 84 ? -6.055 -25.516 -8.227 1 96.81 84 MET A N 1
ATOM 707 C CA . MET A 1 84 ? -5.035 -25.109 -9.188 1 96.81 84 MET A CA 1
ATOM 708 C C . MET A 1 84 ? -5.02 -26.047 -10.391 1 96.81 84 MET A C 1
ATOM 710 O O . MET A 1 84 ? -3.99 -26.203 -11.055 1 96.81 84 MET A O 1
ATOM 714 N N . SER A 1 85 ? -6.117 -26.641 -10.625 1 95.5 85 SER A N 1
ATOM 715 C CA . SER A 1 85 ? -6.188 -27.609 -11.711 1 95.5 85 SER A CA 1
ATOM 716 C C . SER A 1 85 ? -6.188 -26.906 -13.07 1 95.5 85 SER A C 1
ATOM 718 O O . SER A 1 85 ? -5.863 -27.516 -14.086 1 95.5 85 SER A O 1
ATOM 720 N N . ASN A 1 86 ? -6.492 -25.688 -13.102 1 96.69 86 ASN A N 1
ATOM 721 C CA . ASN A 1 86 ? -6.617 -24.984 -14.367 1 96.69 86 ASN A CA 1
ATOM 722 C C . ASN A 1 86 ? -5.309 -24.297 -14.766 1 96.69 86 ASN A C 1
ATOM 724 O O . ASN A 1 86 ? -5.258 -23.578 -15.758 1 96.69 86 ASN A O 1
ATOM 728 N N . TYR A 1 87 ? -4.277 -24.469 -13.969 1 96.62 87 TYR A N 1
ATOM 729 C CA . TYR A 1 87 ? -3.021 -23.812 -14.281 1 96.62 87 TYR A CA 1
ATOM 730 C C . TYR A 1 87 ? -2.264 -24.562 -15.375 1 96.62 87 TYR A C 1
ATOM 732 O O . TYR A 1 87 ? -2.115 -25.781 -15.305 1 96.62 87 TYR A O 1
ATOM 740 N N . ASP A 1 88 ? -1.822 -23.812 -16.406 1 94.81 88 ASP A N 1
ATOM 741 C CA . ASP A 1 88 ? -1.031 -24.359 -17.5 1 94.81 88 ASP A CA 1
ATOM 742 C C . ASP A 1 88 ? 0.448 -24.016 -17.344 1 94.81 88 ASP A C 1
ATOM 744 O O . ASP A 1 88 ? 0.889 -22.938 -17.75 1 94.81 88 ASP A O 1
ATOM 748 N N . GLU A 1 89 ? 1.239 -24.984 -16.969 1 89 89 GLU A N 1
ATOM 749 C CA . GLU A 1 89 ? 2.66 -24.781 -16.703 1 89 89 GLU A CA 1
ATOM 750 C C . GLU A 1 89 ? 3.43 -24.484 -17.984 1 89 89 GLU A C 1
ATOM 752 O O . GLU A 1 89 ? 4.52 -23.906 -17.938 1 89 89 GLU A O 1
ATOM 757 N N . GLU A 1 90 ? 2.861 -24.828 -19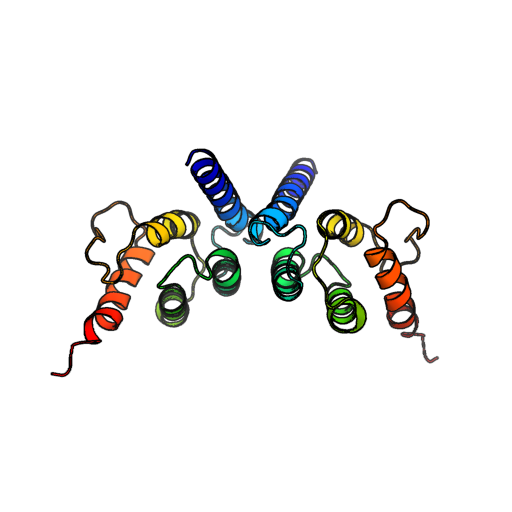.078 1 91.19 90 GLU A N 1
ATOM 758 C CA . GLU A 1 90 ? 3.533 -24.609 -20.359 1 91.19 90 GLU A CA 1
ATOM 759 C C . GLU A 1 90 ? 3.164 -23.25 -20.938 1 91.19 90 GLU A C 1
ATOM 761 O O . GLU A 1 90 ? 3.664 -22.875 -22 1 91.19 90 GLU A O 1
ATOM 766 N N . GLY A 1 91 ? 2.352 -22.578 -20.266 1 93.19 91 GLY A N 1
ATOM 767 C CA . GLY A 1 91 ? 1.966 -21.266 -20.734 1 93.19 91 GLY A CA 1
ATOM 768 C C . GLY A 1 91 ? 3.059 -20.219 -20.562 1 93.19 91 GLY A C 1
ATOM 769 O O . GLY A 1 91 ? 4.195 -20.562 -20.234 1 93.19 91 GLY A O 1
ATOM 770 N N . ALA A 1 92 ? 2.852 -18.984 -20.875 1 94.88 92 ALA A N 1
ATOM 771 C CA . ALA A 1 92 ? 3.818 -17.891 -20.859 1 94.88 92 ALA A CA 1
ATOM 772 C C . ALA A 1 92 ? 3.898 -17.266 -19.469 1 94.88 92 ALA A C 1
ATOM 774 O O . ALA A 1 92 ? 4.098 -16.047 -19.344 1 94.88 92 ALA A O 1
ATOM 775 N N . TRP A 1 93 ? 3.822 -18.188 -18.438 1 97.62 93 TRP A N 1
ATOM 776 C CA . TRP A 1 93 ? 3.914 -17.703 -17.062 1 97.62 93 TRP A CA 1
ATOM 777 C C . TRP A 1 93 ? 5.367 -17.609 -16.609 1 97.62 93 TRP A C 1
ATOM 779 O O . TRP A 1 93 ? 6.219 -18.375 -17.078 1 97.62 93 TRP A O 1
ATOM 789 N N . PRO A 1 94 ? 5.641 -16.672 -15.758 1 97.56 94 PRO A N 1
ATOM 790 C CA . PRO A 1 94 ? 6.988 -16.625 -15.188 1 97.56 94 PRO A CA 1
ATOM 791 C C . PRO A 1 94 ? 7.363 -17.922 -14.477 1 97.56 94 PRO A C 1
ATOM 793 O O . PRO A 1 94 ? 6.523 -18.531 -13.805 1 97.56 94 PRO A O 1
ATOM 796 N N . VAL A 1 95 ? 8.625 -18.234 -14.586 1 97.31 95 VAL A N 1
ATOM 797 C CA . VAL A 1 95 ? 9.141 -19.453 -13.977 1 97.31 95 VAL A CA 1
ATOM 798 C C . VAL A 1 95 ? 8.844 -19.453 -12.484 1 97.31 95 VAL A C 1
ATOM 800 O O . VAL A 1 95 ? 8.5 -20.5 -11.914 1 97.31 95 VAL A O 1
ATOM 803 N N . LEU A 1 96 ? 8.875 -18.359 -11.891 1 97.88 96 LEU A N 1
ATOM 804 C CA . LEU A 1 96 ? 8.625 -18.266 -10.453 1 97.88 96 LEU A CA 1
ATOM 805 C C . LEU A 1 96 ? 7.203 -18.688 -10.117 1 97.88 96 LEU A C 1
ATOM 807 O O . LEU A 1 96 ? 6.969 -19.328 -9.086 1 97.88 96 LEU A O 1
ATOM 811 N N . ILE A 1 97 ? 6.273 -18.344 -10.914 1 98.19 97 ILE A N 1
ATOM 812 C CA . ILE A 1 97 ? 4.891 -18.75 -10.688 1 98.19 97 ILE A CA 1
ATOM 813 C C . ILE A 1 97 ? 4.734 -20.25 -10.945 1 98.19 97 ILE A C 1
ATOM 815 O O . ILE A 1 97 ? 4.02 -20.938 -10.219 1 98.19 97 ILE A O 1
ATOM 819 N N . ASP A 1 98 ? 5.457 -20.719 -11.938 1 97.94 98 ASP A N 1
ATOM 820 C CA . ASP A 1 98 ? 5.477 -22.156 -12.164 1 97.94 98 ASP A CA 1
ATOM 821 C C . ASP A 1 98 ? 5.957 -22.906 -10.914 1 97.94 98 ASP A C 1
ATOM 823 O O . ASP A 1 98 ? 5.328 -23.875 -10.484 1 97.94 98 ASP A O 1
ATOM 827 N N . ASP A 1 99 ? 7.008 -22.438 -10.414 1 97.56 99 ASP A N 1
ATOM 828 C CA . ASP A 1 99 ? 7.602 -23.047 -9.234 1 97.56 99 ASP A CA 1
ATOM 829 C C . ASP A 1 99 ? 6.652 -22.984 -8.039 1 97.56 99 ASP A C 1
ATOM 831 O O . ASP A 1 99 ? 6.59 -23.906 -7.234 1 97.56 99 ASP A O 1
ATOM 835 N N . PHE A 1 100 ? 5.965 -21.938 -7.887 1 98.31 100 PHE A N 1
ATOM 836 C CA . PHE A 1 100 ? 4.992 -21.797 -6.809 1 98.31 100 PHE A CA 1
ATOM 837 C C . PHE A 1 100 ? 3.893 -22.844 -6.93 1 98.31 100 PHE A C 1
ATOM 839 O O . PHE A 1 100 ? 3.516 -23.469 -5.938 1 98.31 100 PHE A O 1
ATOM 846 N N . VAL A 1 101 ? 3.383 -22.953 -8.133 1 97.94 101 VAL A N 1
ATOM 847 C CA . VAL A 1 101 ? 2.301 -23.906 -8.328 1 97.94 101 VAL A CA 1
ATOM 848 C C . VAL A 1 101 ? 2.781 -25.312 -7.973 1 97.94 101 VAL A C 1
ATOM 850 O O . VAL A 1 101 ? 2.062 -26.078 -7.32 1 97.94 101 VAL A O 1
ATOM 853 N N . GLU A 1 102 ? 3.938 -25.625 -8.414 1 96.31 102 GLU A N 1
ATOM 854 C CA . GLU A 1 102 ? 4.523 -26.922 -8.07 1 96.31 102 GLU A CA 1
ATOM 855 C C . GLU A 1 102 ? 4.641 -27.078 -6.555 1 96.31 102 GLU A C 1
ATOM 857 O O . GLU A 1 102 ? 4.359 -28.156 -6.02 1 96.31 102 GLU A O 1
ATOM 862 N N . PHE A 1 103 ? 5.051 -26.078 -5.934 1 97.06 103 PHE A N 1
ATOM 863 C CA . PHE A 1 103 ? 5.191 -26.078 -4.48 1 97.06 103 PHE A CA 1
ATOM 864 C C . PHE A 1 103 ? 3.826 -26.188 -3.807 1 97.06 103 PHE A C 1
ATOM 866 O O . PHE A 1 103 ? 3.678 -26.891 -2.805 1 97.06 103 PHE A O 1
ATOM 873 N N . ALA A 1 104 ? 2.812 -25.516 -4.297 1 97.31 104 ALA A N 1
ATOM 874 C CA . ALA A 1 104 ? 1.525 -25.312 -3.639 1 97.31 104 ALA A CA 1
ATOM 875 C C . ALA A 1 104 ? 0.632 -26.547 -3.789 1 97.31 104 ALA A C 1
ATOM 877 O O . ALA A 1 104 ? -0.108 -26.891 -2.867 1 97.31 104 ALA A O 1
ATOM 878 N N . ARG A 1 105 ? 0.694 -27.156 -4.836 1 95.88 105 ARG A N 1
ATOM 879 C CA . ARG A 1 105 ? -0.249 -28.234 -5.164 1 95.88 105 ARG A CA 1
ATOM 880 C C . ARG A 1 105 ? -0.246 -29.312 -4.094 1 95.88 105 ARG A C 1
ATOM 882 O O . ARG A 1 105 ? -1.306 -29.719 -3.617 1 95.88 105 ARG A O 1
ATOM 889 N N . PRO A 1 106 ? 0.891 -29.734 -3.658 1 93.06 106 PRO A N 1
ATOM 890 C CA . PRO A 1 106 ? 0.892 -30.766 -2.609 1 93.06 106 PRO A CA 1
ATOM 891 C C . PRO A 1 106 ? 0.257 -30.281 -1.309 1 93.06 106 PRO A C 1
ATOM 893 O O . PRO A 1 106 ? -0.198 -31.094 -0.497 1 93.06 106 PRO A O 1
ATOM 896 N N . HIS A 1 107 ? 0.223 -29.016 -1.054 1 91.69 107 HIS A N 1
ATOM 897 C CA . HIS A 1 107 ? -0.295 -28.453 0.186 1 91.69 107 HIS A CA 1
ATOM 898 C C . HIS A 1 107 ? -1.798 -28.219 0.096 1 91.69 107 HIS A C 1
ATOM 900 O O . HIS A 1 107 ? -2.459 -28 1.115 1 91.69 107 HIS A O 1
ATOM 906 N N . ILE A 1 108 ? -2.322 -28.109 -1.023 1 88.31 108 ILE A N 1
ATOM 907 C CA . ILE A 1 108 ? -3.748 -27.844 -1.208 1 88.31 108 ILE A CA 1
ATOM 908 C C . ILE A 1 108 ? -4.492 -29.172 -1.357 1 88.31 108 ILE A C 1
ATOM 910 O O . ILE A 1 108 ? -5.629 -29.312 -0.898 1 88.31 108 ILE A O 1
ATOM 914 N N . GLY A 1 109 ? -4.141 -30.141 -2.23 1 71.31 109 GLY A N 1
ATOM 915 C CA . GLY A 1 109 ? -4.727 -31.453 -2.408 1 71.31 109 GLY A CA 1
ATOM 916 C C . GLY A 1 109 ? -4.785 -32.25 -1.123 1 71.31 109 GLY A C 1
ATOM 917 O O . GLY A 1 109 ? -5.664 -33.125 -0.955 1 71.31 109 GLY A O 1
ATOM 918 N N . THR A 1 110 ? -3.818 -32.219 -0.197 1 55.47 110 THR A N 1
ATOM 919 C CA . THR A 1 110 ? -3.783 -33.094 0.959 1 55.47 110 THR A CA 1
ATOM 920 C C . THR A 1 110 ? -4.922 -32.781 1.924 1 55.47 110 THR A C 1
ATOM 922 O O . THR A 1 110 ? -4.984 -33.312 3.025 1 55.47 110 THR A O 1
ATOM 925 N N . ARG A 1 111 ? -5.816 -31.844 1.768 1 48.34 111 ARG A N 1
ATOM 926 C CA . ARG A 1 111 ? -6.961 -31.938 2.668 1 48.34 111 ARG A CA 1
ATOM 927 C C . ARG A 1 111 ? -7.824 -33.156 2.32 1 48.34 111 ARG A C 1
ATOM 929 O O . ARG A 1 111 ? -8.711 -33.062 1.472 1 48.34 111 ARG A O 1
ATOM 936 N N . SER A 1 112 ? -7.203 -34.156 1.809 1 37 112 SER A N 1
ATOM 937 C CA . SER A 1 112 ? -7.859 -35.406 1.522 1 37 112 SER A CA 1
ATOM 938 C C . SER A 1 112 ? -8.789 -35.812 2.658 1 37 112 SER A C 1
ATOM 940 O O . SER A 1 112 ? -8.438 -35.688 3.834 1 37 112 SER A O 1
ATOM 942 N N . THR A 1 113 ? -10.094 -36 2.418 1 41.09 113 THR A N 1
ATOM 943 C CA . THR A 1 113 ? -11.18 -36.625 3.162 1 41.09 113 THR A CA 1
ATOM 944 C C . THR A 1 113 ? -10.68 -37.875 3.904 1 41.09 113 THR A C 1
ATOM 946 O O . THR A 1 113 ? -10.211 -38.812 3.283 1 41.09 113 THR A O 1
ATOM 949 N N . ALA A 1 114 ? -9.953 -37.656 4.953 1 41.22 114 ALA A N 1
ATOM 950 C CA . ALA A 1 114 ? -10.023 -38.812 5.848 1 41.22 114 ALA A CA 1
ATOM 951 C C . ALA A 1 114 ? -11.469 -39.25 6.043 1 41.22 114 ALA A C 1
ATOM 953 O O . ALA A 1 114 ? -12.273 -38.531 6.637 1 41.22 114 ALA A O 1
ATOM 954 N N . VAL A 1 115 ? -12.031 -39.969 5.016 1 32.78 115 VAL A N 1
ATOM 955 C CA . VAL A 1 115 ? -13.125 -40.875 5.398 1 32.78 115 VAL A CA 1
ATOM 956 C C . VAL A 1 115 ? -12.594 -42 6.277 1 32.78 115 VAL A C 1
ATOM 958 O O . VAL A 1 115 ? -11.594 -42.625 5.941 1 32.78 115 VAL A O 1
ATOM 961 N N . MET B 1 1 ? 15.656 16.844 -13.195 1 66.88 1 MET B N 1
ATOM 962 C CA . MET B 1 1 ? 14.617 17.672 -12.586 1 66.88 1 MET B CA 1
ATOM 963 C C . MET B 1 1 ? 13.25 17.328 -13.156 1 66.88 1 MET B C 1
ATOM 965 O O . MET B 1 1 ? 12.312 17.047 -12.406 1 66.88 1 MET B O 1
ATOM 969 N N . GLU B 1 2 ? 13.211 17.344 -14.484 1 71.5 2 GLU B N 1
ATOM 970 C CA . GLU B 1 2 ? 11.953 17.031 -15.148 1 71.5 2 GLU B CA 1
ATOM 971 C C . GLU B 1 2 ? 11.5 15.609 -14.828 1 71.5 2 GLU B C 1
ATOM 973 O O . GLU B 1 2 ? 10.32 15.367 -14.57 1 71.5 2 GLU B O 1
ATOM 978 N N . GLN B 1 3 ? 12.477 14.742 -14.867 1 73.44 3 GLN B N 1
ATOM 979 C CA . GLN B 1 3 ? 12.156 13.359 -14.555 1 73.44 3 GLN B CA 1
ATOM 980 C C . GLN B 1 3 ? 11.648 13.219 -13.117 1 73.44 3 GLN B C 1
ATOM 982 O O . GLN B 1 3 ? 10.703 12.477 -12.859 1 73.44 3 GLN B O 1
ATOM 987 N N . GLU B 1 4 ? 12.234 14 -12.32 1 74.69 4 GLU B N 1
ATOM 988 C CA . GLU B 1 4 ? 11.836 13.977 -10.922 1 74.69 4 GLU B CA 1
ATOM 989 C C . GLU B 1 4 ? 10.414 14.492 -10.742 1 74.69 4 GLU B C 1
ATOM 991 O O . GLU B 1 4 ? 9.641 13.953 -9.945 1 74.69 4 GLU B O 1
ATOM 996 N N . LEU B 1 5 ? 10.188 15.594 -11.43 1 73.38 5 LEU B N 1
ATOM 997 C CA . LEU B 1 5 ? 8.852 16.188 -11.352 1 73.38 5 LEU B CA 1
ATOM 998 C C . LEU B 1 5 ? 7.797 15.227 -11.883 1 73.38 5 LEU B C 1
ATOM 1000 O O . LEU B 1 5 ? 6.699 15.125 -11.328 1 73.38 5 LEU B O 1
ATOM 1004 N N . LYS B 1 6 ? 8.188 14.539 -12.883 1 77.44 6 LYS B N 1
ATOM 1005 C CA . LYS B 1 6 ? 7.285 13.547 -13.453 1 77.44 6 LYS B CA 1
ATOM 1006 C C . LYS B 1 6 ? 7.047 12.398 -12.477 1 77.44 6 LYS B C 1
ATOM 1008 O O . LYS B 1 6 ? 5.918 11.922 -12.328 1 77.44 6 LYS B O 1
ATOM 1013 N N . ASP B 1 7 ? 8.047 12.156 -11.844 1 82.69 7 ASP B N 1
ATOM 1014 C CA . ASP B 1 7 ? 7.957 11.07 -10.875 1 82.69 7 ASP B CA 1
ATOM 1015 C C . ASP B 1 7 ? 7.094 11.469 -9.688 1 82.69 7 ASP B C 1
ATOM 1017 O O . ASP B 1 7 ? 6.305 10.656 -9.188 1 82.69 7 ASP B O 1
ATOM 1021 N N . GLN B 1 8 ? 7.203 12.688 -9.352 1 84.5 8 GLN B N 1
ATOM 1022 C CA . GLN B 1 8 ? 6.398 13.195 -8.25 1 84.5 8 GLN B CA 1
ATOM 1023 C C . GLN B 1 8 ? 4.918 13.234 -8.625 1 84.5 8 GLN B C 1
ATOM 1025 O O . GLN B 1 8 ? 4.059 12.922 -7.797 1 84.5 8 GLN B O 1
ATOM 1030 N N . GLY B 1 9 ? 4.723 13.641 -9.859 1 89.12 9 GLY B N 1
ATOM 1031 C CA . GLY B 1 9 ? 3.35 13.648 -10.344 1 89.12 9 GLY B CA 1
ATOM 1032 C C . GLY B 1 9 ? 2.729 12.266 -10.398 1 89.12 9 GLY B C 1
ATOM 1033 O O . GLY B 1 9 ? 1.585 12.078 -9.977 1 89.12 9 GLY B O 1
ATOM 1034 N N . LYS B 1 10 ? 3.479 11.367 -10.859 1 86.38 10 LYS B N 1
ATOM 1035 C CA . LYS B 1 10 ? 3.006 9.984 -10.922 1 86.38 10 LYS B CA 1
ATOM 1036 C C . LYS B 1 10 ? 2.756 9.422 -9.523 1 86.38 10 LYS B C 1
ATOM 1038 O O . LYS B 1 10 ? 1.797 8.68 -9.312 1 86.38 10 LYS B O 1
ATOM 1043 N N . PHE B 1 11 ? 3.668 9.859 -8.688 1 90.5 11 PHE B N 1
ATOM 1044 C CA . PHE B 1 11 ? 3.496 9.414 -7.305 1 90.5 11 PHE B CA 1
ATOM 1045 C C . PHE B 1 11 ? 2.213 9.984 -6.711 1 90.5 11 PHE B C 1
ATOM 1047 O O . PHE B 1 11 ? 1.454 9.258 -6.059 1 90.5 11 PHE B O 1
ATOM 1054 N N . LYS B 1 12 ? 2.006 11.156 -6.969 1 93.62 12 LYS B N 1
ATOM 1055 C CA . LYS B 1 12 ? 0.794 11.805 -6.465 1 93.62 12 LYS B CA 1
ATOM 1056 C C . LYS B 1 12 ? -0.457 11.125 -7.02 1 93.62 12 LYS B C 1
ATOM 1058 O O . LYS B 1 12 ? -1.41 10.875 -6.277 1 93.62 12 LYS B O 1
ATOM 1063 N N . ASP B 1 13 ? -0.451 10.875 -8.234 1 91.56 13 ASP B N 1
ATOM 1064 C CA . ASP B 1 13 ? -1.571 10.172 -8.859 1 91.56 13 ASP B CA 1
ATOM 1065 C C . ASP B 1 13 ? -1.787 8.805 -8.219 1 91.56 13 ASP B C 1
ATOM 1067 O O . ASP B 1 13 ? -2.92 8.43 -7.91 1 91.56 13 ASP B O 1
ATOM 1071 N N . PHE B 1 14 ? -0.742 8.188 -8.086 1 89.25 14 PHE B N 1
ATOM 1072 C CA . PHE B 1 14 ? -0.772 6.887 -7.434 1 89.25 14 PHE B CA 1
ATOM 1073 C C . PHE B 1 14 ? -1.333 7.004 -6.02 1 89.25 14 PHE B C 1
ATOM 1075 O O . PHE B 1 14 ? -2.25 6.27 -5.648 1 89.25 14 PHE B O 1
ATOM 1082 N N . TYR B 1 15 ? -0.797 7.887 -5.32 1 94.56 15 TYR B N 1
ATOM 1083 C CA . TYR B 1 15 ? -1.207 8.102 -3.936 1 94.56 15 TYR B CA 1
ATOM 1084 C C . TYR B 1 15 ? -2.701 8.398 -3.85 1 94.56 15 TYR B C 1
ATOM 1086 O O . TYR B 1 15 ? -3.408 7.805 -3.029 1 94.56 15 TYR B O 1
ATOM 1094 N N . GLN B 1 16 ? -3.18 9.188 -4.68 1 94.56 16 GLN B N 1
ATOM 1095 C CA . GLN B 1 16 ? -4.594 9.555 -4.672 1 94.56 16 GLN B CA 1
ATOM 1096 C C . GLN B 1 16 ? -5.465 8.375 -5.109 1 94.56 16 GLN B C 1
ATOM 1098 O O . GLN B 1 16 ? -6.57 8.195 -4.594 1 94.56 16 GLN B O 1
ATOM 1103 N N . PHE B 1 17 ? -5 7.668 -6.008 1 90.06 17 PHE B N 1
ATOM 1104 C CA . PHE B 1 17 ? -5.703 6.473 -6.457 1 90.06 17 PHE B CA 1
ATOM 1105 C C . PHE B 1 17 ? -5.859 5.477 -5.316 1 90.06 17 PHE B C 1
ATOM 1107 O O . PHE B 1 17 ? -6.891 4.809 -5.207 1 90.06 17 PHE B O 1
ATOM 1114 N N . THR B 1 18 ? -4.844 5.379 -4.488 1 92.88 18 THR B N 1
ATOM 1115 C CA . THR B 1 18 ? -4.816 4.398 -3.41 1 92.88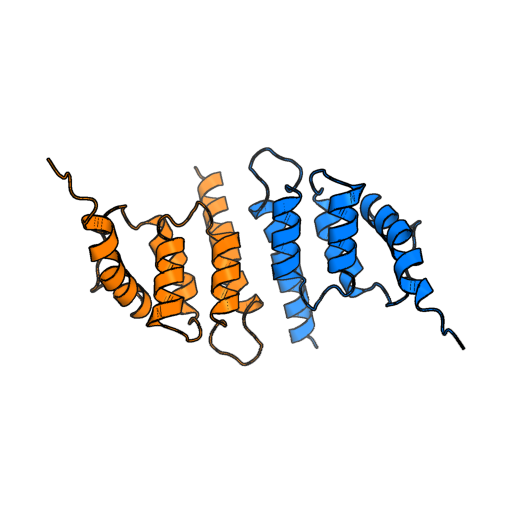 18 THR B CA 1
ATOM 1116 C C . THR B 1 18 ? -6.008 4.594 -2.475 1 92.88 18 THR B C 1
ATOM 1118 O O . THR B 1 18 ? -6.562 3.619 -1.959 1 92.88 18 THR B O 1
ATOM 1121 N N . PHE B 1 19 ? -6.512 5.828 -2.293 1 94.69 19 PHE B N 1
ATOM 1122 C CA . PHE B 1 19 ? -7.648 6.094 -1.42 1 94.69 19 PHE B CA 1
ATOM 1123 C C . PHE B 1 19 ? -8.906 5.41 -1.943 1 94.69 19 PHE B C 1
ATOM 1125 O O . PHE B 1 19 ? -9.57 4.672 -1.21 1 94.69 19 PHE B O 1
ATOM 1132 N N . ASN B 1 20 ? -9.156 5.641 -3.186 1 90.69 20 ASN B N 1
ATOM 1133 C CA . ASN B 1 20 ? -10.367 5.09 -3.799 1 90.69 20 ASN B CA 1
ATOM 1134 C C . ASN B 1 20 ? -10.32 3.564 -3.848 1 90.69 20 ASN B C 1
ATOM 1136 O O . ASN B 1 20 ? -11.359 2.908 -3.736 1 90.69 20 ASN B O 1
ATOM 1140 N N . PHE B 1 21 ? -9.219 3.135 -4.031 1 87 21 PHE B N 1
ATOM 1141 C CA . PHE B 1 21 ? -9.031 1.691 -4.094 1 87 21 PHE B CA 1
ATOM 1142 C C . PHE B 1 21 ? -9.195 1.061 -2.717 1 87 21 PHE B C 1
ATOM 1144 O O . PHE B 1 21 ? -9.781 -0.021 -2.592 1 87 21 PHE B O 1
ATOM 1151 N N . ALA B 1 22 ? -8.641 1.687 -1.702 1 90.69 22 ALA B N 1
ATOM 1152 C CA . ALA B 1 22 ? -8.57 1.123 -0.356 1 90.69 22 ALA B CA 1
ATOM 1153 C C . ALA B 1 22 ? -9.898 1.271 0.372 1 90.69 22 ALA B C 1
ATOM 1155 O O . ALA B 1 22 ? -10.195 0.518 1.304 1 90.69 22 ALA B O 1
ATOM 1156 N N . LYS B 1 23 ? -10.625 2.225 -0.013 1 92.06 23 LYS B N 1
ATOM 1157 C CA . LYS B 1 23 ? -11.898 2.457 0.657 1 92.06 23 LYS B CA 1
ATOM 1158 C C . LYS B 1 23 ? -12.93 1.408 0.25 1 92.06 23 LYS B C 1
ATOM 1160 O O . LYS B 1 23 ? -12.953 0.967 -0.901 1 92.06 23 LYS B O 1
ATOM 1165 N N . ASN B 1 24 ? -13.719 0.989 1.212 1 87.69 24 ASN B N 1
ATOM 1166 C CA . ASN B 1 24 ? -14.828 0.095 0.899 1 87.69 24 ASN B CA 1
ATOM 1167 C C . ASN B 1 24 ? -15.883 0.785 0.032 1 87.69 24 ASN B C 1
ATOM 1169 O O . ASN B 1 24 ? -16.156 1.971 0.214 1 87.69 24 ASN B O 1
ATOM 1173 N N . PRO B 1 25 ? -16.438 -0.056 -0.878 1 82.62 25 PRO B N 1
ATOM 1174 C CA . PRO B 1 25 ? -17.5 0.532 -1.696 1 82.62 25 PRO B CA 1
ATOM 1175 C C . PRO B 1 25 ? -18.656 1.084 -0.859 1 82.62 25 PRO B C 1
ATOM 1177 O O . PRO B 1 25 ? -19.078 0.442 0.101 1 82.62 25 PRO B O 1
ATOM 1180 N N . GLY B 1 26 ? -19.094 2.223 -1.116 1 86.38 26 GLY B N 1
ATOM 1181 C CA . GLY B 1 26 ? -20.219 2.836 -0.421 1 86.38 26 GLY B CA 1
ATOM 1182 C C . GLY B 1 26 ? -19.781 3.74 0.719 1 86.38 26 GLY B C 1
ATOM 1183 O O . GLY B 1 26 ? -20.609 4.457 1.294 1 86.38 26 GLY B O 1
ATOM 1184 N N . GLN B 1 27 ? -18.594 3.592 1.13 1 91.31 27 GLN B N 1
ATOM 1185 C CA . GLN B 1 27 ? -18.109 4.453 2.201 1 91.31 27 GLN B CA 1
ATOM 1186 C C . GLN B 1 27 ? -17.484 5.727 1.643 1 91.31 27 GLN B C 1
ATOM 1188 O O . GLN B 1 27 ? -16.875 5.707 0.569 1 91.31 27 GLN B O 1
ATOM 1193 N N . LYS B 1 28 ? -17.656 6.75 2.416 1 92.94 28 LYS B N 1
ATOM 1194 C CA . LYS B 1 28 ? -17.062 8.016 1.99 1 92.94 28 LYS B CA 1
ATOM 1195 C C . LYS B 1 28 ? -15.609 8.117 2.414 1 92.94 28 LYS B C 1
ATOM 1197 O O . LYS B 1 28 ? -14.766 8.609 1.655 1 92.94 28 LYS B O 1
ATOM 1202 N N . GLY B 1 29 ? -15.344 7.543 3.639 1 96.88 29 GLY B N 1
ATOM 1203 C CA . GLY B 1 29 ? -14 7.625 4.188 1 96.88 29 GLY B CA 1
ATOM 1204 C C . GLY B 1 29 ? -13.242 6.309 4.133 1 96.88 29 GLY B C 1
ATOM 1205 O O . GLY B 1 29 ? -13.836 5.262 3.863 1 96.88 29 GLY B O 1
ATOM 1206 N N . LEU B 1 30 ? -11.984 6.41 4.305 1 97.12 30 LEU B N 1
ATOM 1207 C CA . LEU B 1 30 ? -11.094 5.258 4.402 1 97.12 30 LEU B CA 1
ATOM 1208 C C . LEU B 1 30 ? -10.938 4.812 5.855 1 97.12 30 LEU B C 1
ATOM 1210 O O . LEU B 1 30 ? -10.656 5.633 6.734 1 97.12 30 LEU B O 1
ATOM 1214 N N . ASP B 1 31 ? -11.164 3.539 6.055 1 96.62 31 ASP B N 1
ATOM 1215 C CA . ASP B 1 31 ? -11.016 2.996 7.402 1 96.62 31 ASP B CA 1
ATOM 1216 C C . ASP B 1 31 ? -9.656 3.35 7.996 1 96.62 31 ASP B C 1
ATOM 1218 O O . ASP B 1 31 ? -8.633 3.268 7.309 1 96.62 31 ASP B O 1
ATOM 1222 N N . LEU B 1 32 ? -9.656 3.648 9.266 1 97.19 32 LEU B N 1
ATOM 1223 C CA . LEU B 1 32 ? -8.453 4.164 9.914 1 97.19 32 LEU B CA 1
ATOM 1224 C C . LEU B 1 32 ? -7.336 3.127 9.891 1 97.19 32 LEU B C 1
ATOM 1226 O O . LEU B 1 32 ? -6.195 3.445 9.547 1 97.19 32 LEU B O 1
ATOM 1230 N N . GLU B 1 33 ? -7.609 1.928 10.242 1 96.06 33 GLU B N 1
ATOM 1231 C CA . GLU B 1 33 ? -6.59 0.885 10.266 1 96.06 33 GLU B CA 1
ATOM 1232 C C . GLU B 1 33 ? -5.977 0.679 8.891 1 96.06 33 GLU B C 1
ATOM 1234 O O . GLU B 1 33 ? -4.758 0.517 8.758 1 96.06 33 GLU B O 1
ATOM 1239 N N . MET B 1 34 ? -6.777 0.69 7.93 1 94.38 34 MET B N 1
ATOM 1240 C CA . MET B 1 34 ? -6.32 0.535 6.551 1 94.38 34 MET B CA 1
ATOM 1241 C C . MET B 1 34 ? -5.504 1.744 6.109 1 94.38 34 MET B C 1
ATOM 1243 O O . MET B 1 34 ? -4.461 1.594 5.469 1 94.38 34 MET B O 1
ATOM 1247 N N . ALA B 1 35 ? -5.973 2.914 6.48 1 97.62 35 ALA B N 1
ATOM 1248 C CA . ALA B 1 35 ? -5.254 4.141 6.141 1 97.62 35 ALA B CA 1
ATOM 1249 C C . ALA B 1 35 ? -3.836 4.121 6.711 1 97.62 35 ALA B C 1
ATOM 1251 O O . ALA B 1 35 ? -2.871 4.402 5.996 1 97.62 35 ALA B O 1
ATOM 1252 N N . ILE B 1 36 ? -3.746 3.697 7.895 1 97.94 36 ILE B N 1
ATOM 1253 C CA . ILE B 1 36 ? -2.455 3.652 8.57 1 97.94 36 ILE B CA 1
ATOM 1254 C C . ILE B 1 36 ? -1.547 2.635 7.887 1 97.94 36 ILE B C 1
ATOM 1256 O O . ILE B 1 36 ? -0.357 2.889 7.688 1 97.94 36 ILE B O 1
ATOM 1260 N N . ALA B 1 37 ? -2.07 1.561 7.48 1 95.19 37 ALA B N 1
ATOM 1261 C CA . ALA B 1 37 ? -1.295 0.544 6.773 1 95.19 37 ALA B CA 1
ATOM 1262 C C . ALA B 1 37 ? -0.761 1.084 5.449 1 95.19 37 ALA B C 1
ATOM 1264 O O . ALA B 1 37 ? 0.414 0.898 5.125 1 95.19 37 ALA B O 1
ATOM 1265 N N . TYR B 1 38 ? -1.638 1.767 4.773 1 95.19 38 TYR B N 1
ATOM 1266 C CA . TYR B 1 38 ? -1.241 2.328 3.486 1 95.19 38 TYR B CA 1
ATOM 1267 C C . TYR B 1 38 ? -0.218 3.441 3.668 1 95.19 38 TYR B C 1
ATOM 1269 O O . TYR B 1 38 ? 0.769 3.514 2.932 1 95.19 38 TYR B O 1
ATOM 1277 N N . TRP B 1 39 ? -0.428 4.242 4.68 1 97.62 39 TRP B N 1
ATOM 1278 C CA . TRP B 1 39 ? 0.53 5.32 4.91 1 97.62 39 TRP B CA 1
ATOM 1279 C C . TRP B 1 39 ? 1.896 4.758 5.297 1 97.62 39 TRP B C 1
ATOM 1281 O O . TRP B 1 39 ? 2.926 5.227 4.805 1 97.62 39 TRP B O 1
ATOM 1291 N N . ASN B 1 40 ? 1.91 3.752 6.125 1 96.31 40 ASN B N 1
ATOM 1292 C CA . ASN B 1 40 ? 3.162 3.123 6.531 1 96.31 40 ASN B CA 1
ATOM 1293 C C . ASN B 1 40 ? 3.914 2.543 5.34 1 96.31 40 ASN B C 1
ATOM 1295 O O . ASN B 1 40 ? 5.148 2.523 5.328 1 96.31 40 ASN B O 1
ATOM 1299 N N . LEU B 1 41 ? 3.174 2.109 4.422 1 91.88 41 LEU B N 1
ATOM 1300 C CA . LEU B 1 41 ? 3.783 1.51 3.242 1 91.88 41 LEU B CA 1
ATOM 1301 C C . LEU B 1 41 ? 4.219 2.584 2.25 1 91.88 41 LEU B C 1
ATOM 1303 O O . LEU B 1 41 ? 5.359 2.58 1.783 1 91.88 41 LEU B O 1
ATOM 1307 N N . VAL B 1 42 ? 3.428 3.592 1.995 1 92.69 42 VAL B N 1
ATOM 1308 C CA . VAL B 1 42 ? 3.607 4.492 0.861 1 92.69 42 VAL B CA 1
ATOM 1309 C C . VAL B 1 42 ? 4.379 5.73 1.304 1 92.69 42 VAL B C 1
ATOM 1311 O O . VAL B 1 42 ? 5.074 6.359 0.498 1 92.69 42 VAL B O 1
ATOM 1314 N N . LEU B 1 43 ? 4.277 6.086 2.59 1 94.81 43 LEU B N 1
ATOM 1315 C CA . LEU B 1 43 ? 4.898 7.332 3.025 1 94.81 43 LEU B CA 1
ATOM 1316 C C . LEU B 1 43 ? 6.09 7.062 3.936 1 94.81 43 LEU B C 1
ATOM 1318 O O . LEU B 1 43 ? 6.715 7.996 4.445 1 94.81 43 LEU B O 1
ATOM 1322 N N . ALA B 1 44 ? 6.41 5.836 4.152 1 91.56 44 ALA B N 1
ATOM 1323 C CA . ALA B 1 44 ? 7.605 5.52 4.934 1 91.56 44 ALA B CA 1
ATOM 1324 C C . ALA B 1 44 ? 8.844 6.195 4.348 1 91.56 44 ALA B C 1
ATOM 1326 O O . ALA B 1 44 ? 9.086 6.117 3.141 1 91.56 44 ALA B O 1
ATOM 1327 N N . GLY B 1 45 ? 9.562 6.938 5.164 1 89.75 45 GLY B N 1
ATOM 1328 C CA . GLY B 1 45 ? 10.75 7.637 4.703 1 89.75 45 GLY B CA 1
ATOM 1329 C C . GLY B 1 45 ? 10.438 8.961 4.039 1 89.75 45 GLY B C 1
ATOM 1330 O O . GLY B 1 45 ? 11.344 9.773 3.801 1 89.75 45 GLY B O 1
ATOM 1331 N N . ARG B 1 46 ? 9.125 9.195 3.723 1 91.56 46 ARG B N 1
ATOM 1332 C CA . ARG B 1 46 ? 8.734 10.398 3.002 1 91.56 46 ARG B CA 1
ATOM 1333 C C . ARG B 1 46 ? 8.031 11.391 3.93 1 91.56 46 ARG B C 1
ATOM 1335 O O . ARG B 1 46 ? 8.016 12.594 3.66 1 91.56 46 ARG B O 1
ATOM 1342 N N . PHE B 1 47 ? 7.43 10.914 4.934 1 97.25 47 PHE B N 1
ATOM 1343 C CA . PHE B 1 47 ? 6.734 11.758 5.898 1 97.25 47 PHE B CA 1
ATOM 1344 C C . PHE B 1 47 ? 7.395 11.672 7.27 1 97.25 47 PHE B C 1
ATOM 1346 O O . PHE B 1 47 ? 7.176 10.711 8.008 1 97.25 47 PHE B O 1
ATOM 1353 N N . LYS B 1 48 ? 8.156 12.68 7.676 1 97.19 48 LYS B N 1
ATOM 1354 C CA . LYS B 1 48 ? 9.023 12.672 8.852 1 97.19 48 LYS B CA 1
ATOM 1355 C C . LYS B 1 48 ? 8.211 12.539 10.133 1 97.19 48 LYS B C 1
ATOM 1357 O O . LYS B 1 48 ? 8.734 12.133 11.172 1 97.19 48 LYS B O 1
ATOM 1362 N N . PHE B 1 49 ? 6.926 12.836 10.086 1 98.06 49 PHE B N 1
ATOM 1363 C CA . PHE B 1 49 ? 6.117 12.766 11.297 1 98.06 49 PHE B CA 1
ATOM 1364 C C . PHE B 1 49 ? 5.109 11.625 11.203 1 98.06 49 PHE B C 1
ATOM 1366 O O . PHE B 1 49 ? 4.086 11.633 11.891 1 98.06 49 PHE B O 1
ATOM 1373 N N . LEU B 1 50 ? 5.371 10.695 10.367 1 98.19 50 LEU B N 1
ATOM 1374 C CA . LEU B 1 50 ? 4.426 9.609 10.109 1 98.19 50 LEU B CA 1
ATOM 1375 C C . LEU B 1 50 ? 4.055 8.891 11.398 1 98.19 50 LEU B C 1
ATOM 1377 O O . LEU B 1 50 ? 2.873 8.656 11.672 1 98.19 50 LEU B O 1
ATOM 1381 N N . GLU B 1 51 ? 5.023 8.562 12.164 1 97.75 51 GLU B N 1
ATOM 1382 C CA . GLU B 1 51 ? 4.758 7.855 13.414 1 97.75 51 GLU B CA 1
ATOM 1383 C C . GLU B 1 51 ? 3.895 8.695 14.352 1 97.75 51 GLU B C 1
ATOM 1385 O O . GLU B 1 51 ? 2.971 8.172 14.984 1 97.75 51 GLU B O 1
ATOM 1390 N N . LEU B 1 52 ? 4.195 9.93 14.484 1 97.81 52 LEU B N 1
ATOM 1391 C CA . LEU B 1 52 ? 3.424 10.812 15.344 1 97.81 52 LEU B CA 1
ATOM 1392 C C . LEU B 1 52 ? 2.01 11 14.805 1 97.81 52 LEU B C 1
ATOM 1394 O O . LEU B 1 52 ? 1.051 11.062 15.578 1 97.81 52 LEU B O 1
ATOM 1398 N N . TRP B 1 53 ? 1.889 11.117 13.492 1 98.62 53 TRP B N 1
ATOM 1399 C CA . TRP B 1 53 ? 0.593 11.195 12.82 1 98.62 53 TRP B CA 1
ATOM 1400 C C . TRP B 1 53 ? -0.265 9.977 13.148 1 98.62 53 TRP B C 1
ATOM 1402 O O . TRP B 1 53 ? -1.421 10.117 13.555 1 98.62 53 TRP B O 1
ATOM 1412 N N . ASN B 1 54 ? 0.338 8.836 13.039 1 98.44 54 ASN B N 1
ATOM 1413 C CA . ASN B 1 54 ? -0.379 7.598 13.336 1 98.44 54 ASN B CA 1
ATOM 1414 C C . ASN B 1 54 ? -0.807 7.543 14.805 1 98.44 54 ASN B C 1
ATOM 1416 O O . ASN B 1 54 ? -1.943 7.172 15.109 1 98.44 54 ASN B O 1
ATOM 1420 N N . LYS B 1 55 ? 0.099 7.875 15.625 1 97.81 55 LYS B N 1
ATOM 1421 C CA . LYS B 1 55 ? -0.205 7.918 17.062 1 97.81 55 LYS B CA 1
ATOM 1422 C C . LYS B 1 55 ? -1.366 8.867 17.344 1 97.81 55 LYS B C 1
ATOM 1424 O O . LYS B 1 55 ? -2.293 8.516 18.078 1 97.81 55 LYS B O 1
ATOM 1429 N N . PHE B 1 56 ? -1.28 10.055 16.797 1 98.25 56 PHE B N 1
ATOM 1430 C CA . PHE B 1 56 ? -2.33 11.055 16.953 1 98.25 56 PHE B CA 1
ATOM 1431 C C . PHE B 1 56 ? -3.68 10.5 16.516 1 98.25 56 PHE B C 1
ATOM 1433 O O . PHE B 1 56 ? -4.684 10.68 17.203 1 98.25 56 PHE B O 1
ATOM 1440 N N . LEU B 1 57 ? -3.711 9.781 15.391 1 98.38 57 LEU B N 1
ATOM 1441 C CA . LEU B 1 57 ? -4.961 9.258 14.852 1 98.38 57 LEU B CA 1
ATOM 1442 C C . LEU B 1 57 ? -5.539 8.18 15.758 1 98.38 57 LEU B C 1
ATOM 1444 O O . LEU B 1 57 ? -6.742 8.172 16.031 1 98.38 57 LEU B O 1
ATOM 1448 N N . VAL B 1 58 ? -4.73 7.316 16.234 1 97.25 58 VAL B N 1
ATOM 1449 C CA . VAL B 1 58 ? -5.168 6.188 17.047 1 97.25 58 VAL B CA 1
ATOM 1450 C C . VAL B 1 58 ? -5.672 6.684 18.406 1 97.25 58 VAL B C 1
ATOM 1452 O O . VAL B 1 58 ? -6.637 6.145 18.953 1 97.25 58 VAL B O 1
ATOM 1455 N N . GLU B 1 59 ? -5.117 7.684 18.828 1 95.81 59 GLU B N 1
ATOM 1456 C CA . GLU B 1 59 ? -5.441 8.148 20.172 1 95.81 59 GLU B CA 1
ATOM 1457 C C . GLU B 1 59 ? -6.547 9.203 20.141 1 95.81 59 GLU B C 1
ATOM 1459 O O . GLU B 1 59 ? -7.34 9.297 21.078 1 95.81 59 GLU B O 1
ATOM 1464 N N . HIS B 1 60 ? -6.715 9.93 19.031 1 91.81 60 HIS B N 1
ATOM 1465 C CA . HIS B 1 60 ? -7.551 11.117 19.141 1 91.81 60 HIS B CA 1
ATOM 1466 C C . HIS B 1 60 ? -8.578 11.164 18.016 1 91.81 60 HIS B C 1
ATOM 1468 O O . HIS B 1 60 ? -9.609 11.836 18.125 1 91.81 60 HIS B O 1
ATOM 1474 N N . HIS B 1 61 ? -8.438 10.617 16.906 1 90.31 61 HIS B N 1
ATOM 1475 C CA . HIS B 1 61 ? -9.383 10.656 15.797 1 90.31 61 HIS B CA 1
ATOM 1476 C C . HIS B 1 61 ? -10.273 9.414 15.789 1 90.31 61 HIS B C 1
ATOM 1478 O O . HIS B 1 61 ? -11.477 9.508 16.016 1 90.31 61 HIS B O 1
ATOM 1484 N N . LYS B 1 62 ? -9.844 8.219 15.688 1 89 62 LYS B N 1
ATOM 1485 C CA . LYS B 1 62 ? -10.492 6.922 15.875 1 89 62 LYS B CA 1
ATOM 1486 C C . LYS B 1 62 ? -11.633 6.727 14.883 1 89 62 LYS B C 1
ATOM 1488 O O . LYS B 1 62 ? -12.586 6 15.164 1 89 62 LYS B O 1
ATOM 1493 N N . ARG B 1 63 ? -11.664 7.523 13.836 1 93.44 63 ARG B N 1
ATOM 1494 C CA . ARG B 1 63 ? -12.68 7.434 12.797 1 93.44 63 ARG B CA 1
ATOM 1495 C C . ARG B 1 63 ? -12.039 7.273 11.422 1 93.44 63 ARG B C 1
ATOM 1497 O O . ARG B 1 63 ? -10.82 7.203 11.305 1 93.44 63 ARG B O 1
ATOM 1504 N N . SER B 1 64 ? -12.875 7.215 10.359 1 96.94 64 SER B N 1
ATOM 1505 C CA . SER B 1 64 ? -12.391 7.074 8.984 1 96.94 64 SER B CA 1
ATOM 1506 C C . SER B 1 64 ? -11.734 8.359 8.5 1 96.94 64 SER B C 1
ATOM 1508 O O . SER B 1 64 ? -11.969 9.43 9.055 1 96.94 64 SER B O 1
ATOM 1510 N N . ILE B 1 65 ? -10.914 8.188 7.551 1 98.44 65 ILE B N 1
ATOM 1511 C CA . ILE B 1 65 ? -10.148 9.289 6.984 1 98.44 65 ILE B CA 1
ATOM 1512 C C . ILE B 1 65 ? -10.867 9.836 5.75 1 98.44 65 ILE B C 1
ATOM 1514 O O . ILE B 1 65 ? -11.086 9.109 4.781 1 98.44 65 ILE B O 1
ATOM 1518 N N . PRO B 1 66 ? -11.18 11.086 5.785 1 97.44 66 PRO B N 1
ATOM 1519 C CA . PRO B 1 66 ? -11.781 11.672 4.586 1 97.44 66 PRO B CA 1
ATOM 1520 C C . PRO B 1 66 ? -10.805 11.75 3.416 1 97.44 66 PRO B C 1
ATOM 1522 O O . PRO B 1 66 ? -9.594 11.852 3.627 1 97.44 66 PRO B O 1
ATOM 1525 N N . LYS B 1 67 ? -11.391 11.875 2.23 1 97.06 67 LYS B N 1
ATOM 1526 C CA . LYS B 1 67 ? -10.586 11.953 1.013 1 97.06 67 LYS B CA 1
ATOM 1527 C C . LYS B 1 67 ? -9.719 13.211 1.007 1 97.06 67 LYS B C 1
ATOM 1529 O O . LYS B 1 67 ? -8.539 13.156 0.646 1 97.06 67 LYS B O 1
ATOM 1534 N N . ASP B 1 68 ? -10.328 14.281 1.338 1 97.69 68 ASP B N 1
ATOM 1535 C CA . ASP B 1 68 ? -9.586 15.539 1.344 1 97.69 68 ASP B CA 1
ATOM 1536 C C . ASP B 1 68 ? -8.375 15.461 2.271 1 97.69 68 ASP B C 1
ATOM 1538 O O . ASP B 1 68 ? -7.281 15.898 1.913 1 97.69 68 ASP B O 1
ATOM 1542 N N . THR B 1 69 ? -8.516 14.898 3.441 1 98.25 69 THR B N 1
ATOM 1543 C CA . THR B 1 69 ? -7.414 14.727 4.383 1 98.25 69 THR B CA 1
ATOM 1544 C C . THR B 1 69 ? -6.332 13.828 3.795 1 98.25 69 THR B C 1
ATOM 1546 O O . THR B 1 69 ? -5.145 14.156 3.854 1 98.25 69 THR B O 1
ATOM 1549 N N . TRP B 1 70 ? -6.73 12.711 3.23 1 98.5 70 TRP B N 1
ATOM 1550 C CA . TRP B 1 70 ? -5.797 11.789 2.586 1 98.5 70 TRP B CA 1
ATOM 1551 C C . TRP B 1 70 ? -4.973 12.508 1.524 1 98.5 70 TRP B C 1
ATOM 1553 O O . TRP B 1 70 ? -3.74 12.461 1.548 1 98.5 70 TRP B O 1
ATOM 1563 N N . ASN B 1 71 ? -5.637 13.219 0.746 1 97.94 71 ASN B N 1
ATOM 1564 C CA . ASN B 1 71 ? -4.977 13.883 -0.373 1 97.94 71 ASN B CA 1
ATOM 1565 C C . ASN B 1 71 ? -4.02 14.969 0.106 1 97.94 71 ASN B C 1
ATOM 1567 O O . ASN B 1 71 ? -2.881 15.047 -0.358 1 97.94 71 ASN B O 1
ATOM 1571 N N . LEU B 1 72 ? -4.43 15.766 1.023 1 98 72 LEU B N 1
ATOM 1572 C CA . LEU B 1 72 ? -3.658 16.938 1.415 1 98 72 LEU B CA 1
ATOM 1573 C C . LEU B 1 72 ? -2.523 16.562 2.361 1 98 72 LEU B C 1
ATOM 1575 O O . LEU B 1 72 ? -1.569 17.312 2.533 1 98 72 LEU B O 1
ATOM 1579 N N . LEU B 1 73 ? -2.623 15.336 2.961 1 98.38 73 LEU B N 1
ATOM 1580 C CA . LEU B 1 73 ? -1.534 14.867 3.812 1 98.38 73 LEU B CA 1
ATOM 1581 C C . LEU B 1 73 ? -0.248 14.703 3.008 1 98.38 73 LEU B C 1
ATOM 1583 O O . LEU B 1 73 ? 0.846 14.945 3.523 1 98.38 73 LEU B O 1
ATOM 1587 N N . LEU B 1 74 ? -0.389 14.328 1.736 1 97.44 74 LEU B N 1
ATOM 1588 C CA . LEU B 1 74 ? 0.802 14.211 0.902 1 97.44 74 LEU B CA 1
ATOM 1589 C C . LEU B 1 74 ? 1.495 15.555 0.742 1 97.44 74 LEU B C 1
ATOM 1591 O O . LEU B 1 74 ? 2.713 15.656 0.913 1 97.44 74 LEU B O 1
ATOM 1595 N N . ASP B 1 75 ? 0.733 16.562 0.46 1 96.69 75 ASP B N 1
ATOM 1596 C CA . ASP B 1 75 ? 1.302 17.906 0.353 1 96.69 75 ASP B CA 1
ATOM 1597 C C . ASP B 1 75 ? 1.916 18.359 1.679 1 96.69 75 ASP B C 1
ATOM 1599 O O . ASP B 1 75 ? 3.023 18.891 1.706 1 96.69 75 ASP B O 1
ATOM 1603 N N . PHE B 1 76 ? 1.249 18.156 2.748 1 97.94 76 PHE B N 1
ATOM 1604 C CA . PHE B 1 76 ? 1.733 18.469 4.09 1 97.94 76 PHE B CA 1
ATOM 1605 C C . PHE B 1 76 ? 3.066 17.781 4.355 1 97.94 76 PHE B C 1
ATOM 1607 O O . PHE B 1 76 ? 4.008 18.406 4.84 1 97.94 76 PHE B O 1
ATOM 1614 N N . SER B 1 77 ? 3.146 16.531 4.016 1 97.5 77 SER B N 1
ATOM 1615 C CA . SER B 1 77 ? 4.332 15.711 4.27 1 97.5 77 SER B CA 1
ATOM 1616 C C . SER B 1 77 ? 5.547 16.266 3.529 1 97.5 77 SER B C 1
ATOM 1618 O O . SER B 1 77 ? 6.672 16.188 4.027 1 97.5 77 SER B O 1
ATOM 1620 N N . THR B 1 78 ? 5.336 16.859 2.377 1 95.69 78 THR B N 1
ATOM 1621 C CA . THR B 1 78 ? 6.422 17.312 1.516 1 95.69 78 THR B CA 1
ATOM 1622 C C . THR B 1 78 ? 6.875 18.719 1.909 1 95.69 78 THR B C 1
ATOM 1624 O O . THR B 1 78 ? 8.023 19.094 1.68 1 95.69 78 THR B O 1
ATOM 1627 N N . MET B 1 79 ? 6.098 19.453 2.605 1 95.31 79 MET B N 1
ATOM 1628 C CA . MET B 1 79 ? 6.422 20.859 2.791 1 95.31 79 MET B CA 1
ATOM 1629 C C . MET B 1 79 ? 6.723 21.172 4.254 1 95.31 79 MET B C 1
ATOM 1631 O O . MET B 1 79 ? 7.395 22.156 4.562 1 95.31 79 MET B O 1
ATOM 1635 N N . ILE B 1 80 ? 6.211 20.406 5.215 1 97.19 80 ILE B N 1
ATOM 1636 C CA . ILE B 1 80 ? 6.27 20.75 6.633 1 97.19 80 ILE B CA 1
ATOM 1637 C C . ILE B 1 80 ? 7.715 20.688 7.117 1 97.19 80 ILE B C 1
ATOM 1639 O O . ILE B 1 80 ? 8.469 19.781 6.73 1 97.19 80 ILE B O 1
ATOM 1643 N N . THR B 1 81 ? 8.102 21.672 7.902 1 96.62 81 THR B N 1
ATOM 1644 C CA . THR B 1 81 ? 9.453 21.719 8.453 1 96.62 81 THR B CA 1
ATOM 1645 C C . THR B 1 81 ? 9.547 20.891 9.727 1 96.62 81 THR B C 1
ATOM 1647 O O . THR B 1 81 ? 8.523 20.5 10.305 1 96.62 81 THR B O 1
ATOM 1650 N N . ASP B 1 82 ? 10.758 20.609 10.156 1 95.81 82 ASP B N 1
ATOM 1651 C CA . ASP B 1 82 ? 11.023 19.75 11.312 1 95.81 82 ASP B CA 1
ATOM 1652 C C . ASP B 1 82 ? 10.352 20.312 12.57 1 95.81 82 ASP B C 1
ATOM 1654 O O . ASP B 1 82 ? 9.938 19.547 13.445 1 95.81 82 ASP B O 1
ATOM 1658 N N . ASP B 1 83 ? 10.297 21.594 12.609 1 95.19 83 ASP B N 1
ATOM 1659 C CA . ASP B 1 83 ? 9.727 22.203 13.812 1 95.19 83 ASP B CA 1
ATOM 1660 C C . ASP B 1 83 ? 8.281 22.641 13.57 1 95.19 83 ASP B C 1
ATOM 1662 O O . ASP B 1 83 ? 7.672 23.281 14.43 1 95.19 83 ASP B O 1
ATOM 1666 N N . MET B 1 84 ? 7.789 22.469 12.43 1 96.81 84 MET B N 1
ATOM 1667 C CA . MET B 1 84 ? 6.434 22.781 11.977 1 96.81 84 MET B CA 1
ATOM 1668 C C . MET B 1 84 ? 6.16 24.281 12.055 1 96.81 84 MET B C 1
ATOM 1670 O O . MET B 1 84 ? 5.008 24.703 12.188 1 96.81 84 MET B O 1
ATOM 1674 N N . SER B 1 85 ? 7.18 25.031 11.992 1 95.38 85 SER B N 1
ATOM 1675 C CA . SER B 1 85 ? 7.027 26.469 12.117 1 95.38 85 SER B CA 1
ATOM 1676 C C . SER B 1 85 ? 6.406 27.078 10.859 1 95.38 85 SER B C 1
ATOM 1678 O O . SER B 1 85 ? 5.855 28.172 10.906 1 95.38 85 SER B O 1
ATOM 1680 N N . ASN B 1 86 ? 6.469 26.406 9.812 1 96.62 86 ASN B N 1
ATOM 1681 C CA . ASN B 1 86 ? 5.996 26.953 8.547 1 96.62 86 ASN B CA 1
ATOM 1682 C C . ASN B 1 86 ? 4.531 26.609 8.289 1 96.62 86 ASN B C 1
ATOM 1684 O O . ASN B 1 86 ? 3.996 26.891 7.223 1 96.62 86 ASN B O 1
ATOM 1688 N N . TYR B 1 87 ? 3.896 25.906 9.219 1 96.56 87 TYR B N 1
ATOM 1689 C CA . TYR B 1 87 ? 2.512 25.516 8.992 1 96.56 87 TYR B CA 1
ATOM 1690 C C . TYR B 1 87 ? 1.559 26.672 9.258 1 96.56 87 TYR B C 1
ATOM 1692 O O . TYR B 1 87 ? 1.664 27.344 10.289 1 96.56 87 TYR B O 1
ATOM 1700 N N . ASP B 1 88 ? 0.649 26.922 8.305 1 94.81 88 ASP B N 1
ATOM 1701 C CA . ASP B 1 88 ? -0.369 27.969 8.422 1 94.81 88 ASP B CA 1
ATOM 1702 C C . ASP B 1 88 ? -1.726 27.359 8.781 1 94.81 88 ASP B C 1
ATOM 1704 O O . ASP B 1 88 ? -2.475 26.938 7.906 1 94.81 88 ASP B O 1
ATOM 1708 N N . GLU B 1 89 ? -2.145 27.531 9.992 1 88.88 89 GLU B N 1
ATOM 1709 C CA . GLU B 1 89 ? -3.385 26.953 10.5 1 88.88 89 GLU B CA 1
ATOM 1710 C C . GLU B 1 89 ? -4.605 27.609 9.875 1 88.88 89 GLU B C 1
ATOM 1712 O O . GLU B 1 89 ? -5.691 27.031 9.852 1 88.88 89 GLU B O 1
ATOM 1717 N N . GLU B 1 90 ? -4.418 28.766 9.375 1 90.75 90 GLU B N 1
ATOM 1718 C CA . GLU B 1 90 ? -5.531 29.484 8.773 1 90.75 90 GLU B CA 1
ATOM 1719 C C . GLU B 1 90 ? -5.656 29.172 7.285 1 90.75 90 GLU B C 1
ATOM 1721 O O . GLU B 1 90 ? -6.57 29.672 6.613 1 90.75 90 GLU B O 1
ATOM 1726 N N . GLY B 1 91 ? -4.801 28.391 6.84 1 92.94 91 GLY B N 1
ATOM 1727 C CA . GLY B 1 91 ? -4.859 28 5.441 1 92.94 91 GLY B CA 1
ATOM 1728 C C . GLY B 1 91 ? -5.984 27.031 5.137 1 92.94 91 GLY B C 1
ATOM 1729 O O . GLY B 1 91 ? -6.844 26.781 5.984 1 92.94 91 GLY B O 1
ATOM 1730 N N . ALA B 1 92 ? -6.129 26.547 3.932 1 94.81 92 ALA B N 1
ATOM 1731 C CA . ALA B 1 92 ? -7.199 25.672 3.459 1 94.81 92 ALA B CA 1
ATOM 1732 C C . ALA B 1 92 ? -6.879 24.203 3.744 1 94.81 92 ALA B C 1
ATOM 1734 O O . ALA B 1 92 ? -7.215 23.328 2.951 1 94.81 92 ALA B O 1
ATOM 1735 N N . TRP B 1 93 ? -6.285 24 4.969 1 97.5 93 TRP B N 1
ATOM 1736 C CA . TRP B 1 93 ? -5.961 22.625 5.359 1 97.5 93 TRP B CA 1
ATOM 1737 C C . TRP B 1 93 ? -7.141 21.969 6.066 1 97.5 93 TRP B C 1
ATOM 1739 O O . TRP B 1 93 ? -7.949 22.656 6.703 1 97.5 93 TRP B O 1
ATOM 1749 N N . PRO B 1 94 ? -7.227 20.688 5.914 1 97.44 94 PRO B N 1
ATOM 1750 C CA . PRO B 1 94 ? -8.266 19.984 6.68 1 97.44 94 PRO B CA 1
ATOM 1751 C C . PRO B 1 94 ? -8.109 20.172 8.188 1 97.44 94 PRO B C 1
ATOM 1753 O O . PRO B 1 94 ? -6.984 20.172 8.703 1 97.44 94 PRO B O 1
ATOM 1756 N N . VAL B 1 95 ? -9.258 20.234 8.82 1 97.19 95 VAL B N 1
ATOM 1757 C CA . VAL B 1 95 ? -9.281 20.438 10.266 1 97.19 95 VAL B CA 1
ATOM 1758 C C . VAL B 1 95 ? -8.469 19.344 10.953 1 97.19 95 VAL B C 1
ATOM 1760 O O . VAL B 1 95 ? -7.754 19.609 11.922 1 97.19 95 VAL B O 1
ATOM 1763 N N . LEU B 1 96 ? -8.484 18.188 10.438 1 97.88 96 LEU B N 1
ATOM 1764 C CA . LEU B 1 96 ? -7.758 17.078 11.039 1 97.88 96 LEU B CA 1
ATOM 1765 C C . LEU B 1 96 ? -6.254 17.328 11.031 1 97.88 96 LEU B C 1
ATOM 1767 O O . LEU B 1 96 ? -5.551 16.969 11.977 1 97.88 96 LEU B O 1
ATOM 1771 N N . ILE B 1 97 ? -5.762 17.906 10 1 98.12 97 ILE B N 1
ATOM 1772 C CA . ILE B 1 97 ? -4.34 18.219 9.93 1 98.12 97 ILE B CA 1
ATOM 1773 C C . ILE B 1 97 ? -4.02 19.375 10.875 1 98.12 97 ILE B C 1
ATOM 1775 O O . ILE B 1 97 ? -2.977 19.375 11.531 1 98.12 97 ILE B O 1
ATOM 1779 N N . ASP B 1 98 ? -4.938 20.297 10.969 1 97.88 98 ASP B N 1
ATOM 1780 C CA . ASP B 1 98 ? -4.773 21.359 11.961 1 97.88 98 ASP B CA 1
ATOM 1781 C C . ASP B 1 98 ? -4.625 20.781 13.367 1 97.88 98 ASP B C 1
ATOM 1783 O O . ASP B 1 98 ? -3.717 21.172 14.109 1 97.88 98 ASP B O 1
ATOM 1787 N N . ASP B 1 99 ? -5.5 19.922 13.648 1 97.5 99 ASP B N 1
ATOM 1788 C CA . ASP B 1 99 ? -5.504 19.281 14.969 1 97.5 99 ASP B CA 1
ATOM 1789 C C . ASP B 1 99 ? -4.215 18.5 15.203 1 97.5 99 ASP B C 1
ATOM 1791 O O . ASP B 1 99 ? -3.695 18.469 16.312 1 97.5 99 ASP B O 1
ATOM 1795 N N . PHE B 1 100 ? -3.715 17.875 14.242 1 98.25 100 PHE B N 1
ATOM 1796 C CA . PHE B 1 100 ? -2.465 17.141 14.359 1 98.25 100 PHE B CA 1
ATOM 1797 C C . PHE B 1 100 ? -1.31 18.062 14.695 1 98.25 100 PHE B C 1
ATOM 1799 O O . PHE B 1 100 ? -0.491 17.766 15.562 1 98.25 100 PHE B O 1
ATOM 1806 N N . VAL B 1 101 ? -1.261 19.141 13.945 1 97.94 101 VAL B N 1
ATOM 1807 C CA . VAL B 1 101 ? -0.168 20.078 14.18 1 97.94 101 VAL B CA 1
ATOM 1808 C C . VAL B 1 101 ? -0.221 20.594 15.617 1 97.94 101 VAL B C 1
ATOM 1810 O O . VAL B 1 101 ? 0.811 20.688 16.281 1 97.94 101 VAL B O 1
ATOM 1813 N N . GLU B 1 102 ? -1.373 20.922 16.047 1 96.19 102 GLU B N 1
ATOM 1814 C CA . GLU B 1 102 ? -1.549 21.344 17.438 1 96.19 102 GLU B CA 1
ATOM 1815 C C . GLU B 1 102 ? -1.078 20.281 18.406 1 96.19 102 GLU B C 1
ATOM 1817 O O . GLU B 1 102 ? -0.436 20.578 19.422 1 96.19 102 GLU B O 1
ATOM 1822 N N . PHE B 1 103 ? -1.412 19.109 18.109 1 97 103 PHE B N 1
ATOM 1823 C CA . PHE B 1 103 ? -1.018 17.969 18.938 1 97 103 PHE B CA 1
ATOM 1824 C C . PHE B 1 103 ? 0.491 17.75 18.875 1 97 103 PHE B C 1
ATOM 1826 O O . PHE B 1 103 ? 1.119 17.453 19.891 1 97 103 PHE B O 1
ATOM 1833 N N . ALA B 1 104 ? 1.121 17.906 17.734 1 97.25 104 ALA B N 1
ATOM 1834 C CA . ALA B 1 104 ? 2.498 17.516 17.469 1 97.25 104 ALA B CA 1
ATOM 1835 C C . ALA B 1 104 ? 3.486 18.547 18 1 97.25 104 ALA B C 1
ATOM 1837 O O . ALA B 1 104 ? 4.562 18.188 18.484 1 97.25 104 ALA B O 1
ATOM 1838 N N . ARG B 1 105 ? 3.162 19.703 17.922 1 95.88 105 ARG B N 1
ATOM 1839 C CA . ARG B 1 105 ? 4.102 20.781 18.219 1 95.88 105 ARG B CA 1
ATOM 1840 C C . ARG B 1 105 ? 4.68 20.641 19.625 1 95.88 105 ARG B C 1
ATOM 1842 O O . ARG B 1 105 ? 5.898 20.719 19.812 1 95.88 105 ARG B O 1
ATOM 1849 N N . PRO B 1 106 ? 3.885 20.375 20.609 1 93.06 106 PRO B N 1
ATOM 1850 C CA . PRO B 1 106 ? 4.449 20.203 21.953 1 93.06 106 PRO B CA 1
ATOM 1851 C C . PRO B 1 106 ? 5.41 19.016 22.047 1 93.06 106 PRO B C 1
ATOM 1853 O O . PRO B 1 106 ? 6.27 18.984 22.922 1 93.06 106 PRO B O 1
ATOM 1856 N N . HIS B 1 107 ? 5.301 18.047 21.188 1 91.62 107 HIS B N 1
ATOM 1857 C CA . HIS B 1 107 ? 6.117 16.844 21.219 1 91.62 107 HIS B CA 1
ATOM 1858 C C . HIS B 1 107 ? 7.41 17.031 20.438 1 91.62 107 HIS B C 1
ATOM 1860 O O . HIS B 1 107 ? 8.352 16.234 20.594 1 91.62 107 HIS B O 1
ATOM 1866 N N . ILE B 1 108 ? 7.469 17.906 19.547 1 88.06 108 ILE B N 1
ATOM 1867 C CA . ILE B 1 108 ? 8.656 18.141 18.734 1 88.06 108 ILE B CA 1
ATOM 1868 C C . ILE B 1 108 ? 9.531 19.203 19.375 1 88.06 108 ILE B C 1
ATOM 1870 O O . ILE B 1 108 ? 10.758 19.141 19.312 1 88.06 108 ILE B O 1
ATOM 1874 N N . GLY B 1 109 ? 9.062 20.406 19.766 1 69.94 109 GLY B N 1
ATOM 1875 C CA . GLY B 1 109 ? 9.797 21.453 20.469 1 69.94 109 GLY B CA 1
ATOM 1876 C C . GLY B 1 109 ? 10.469 20.984 21.734 1 69.94 109 GLY B C 1
ATOM 1877 O O . GLY B 1 109 ? 11.484 21.547 22.156 1 69.94 109 GLY B O 1
ATOM 1878 N N . THR B 1 110 ? 9.82 20.062 22.5 1 56.09 110 THR B N 1
ATOM 1879 C CA . THR B 1 110 ? 10.359 19.766 23.828 1 56.09 110 THR B CA 1
ATOM 1880 C C . THR B 1 110 ? 11.711 19.062 23.703 1 56.09 110 THR B C 1
ATOM 1882 O O . THR B 1 110 ? 12.273 18.625 24.719 1 56.09 110 THR B O 1
ATOM 1885 N N . ARG B 1 111 ? 12.289 18.688 22.625 1 48.44 111 ARG B N 1
ATOM 1886 C CA . ARG B 1 111 ? 13.68 18.25 22.719 1 48.44 111 ARG B CA 1
ATOM 1887 C C . ARG B 1 111 ? 14.602 19.406 23.047 1 48.44 111 ARG B C 1
ATOM 1889 O O . ARG B 1 111 ? 15.086 20.109 22.156 1 48.44 111 ARG B O 1
ATOM 1896 N N . SER B 1 112 ? 14.18 20.375 23.719 1 40.53 112 SER B N 1
ATOM 1897 C CA . SER B 1 112 ? 14.984 21.469 24.266 1 40.53 112 SER B CA 1
ATOM 1898 C C . SER B 1 112 ? 16.312 20.969 24.828 1 40.53 112 SER B C 1
ATOM 1900 O O . SER B 1 112 ? 16.359 19.875 25.406 1 40.53 112 SER B O 1
ATOM 1902 N N . THR B 1 113 ? 17.453 21.625 24.562 1 40.28 113 THR B N 1
ATOM 1903 C CA . THR B 1 113 ? 18.812 21.656 25.062 1 40.28 113 THR B CA 1
ATOM 1904 C C . THR B 1 113 ? 18.828 21.719 26.594 1 40.28 113 THR B C 1
ATOM 1906 O O . THR B 1 113 ? 18.359 22.703 27.172 1 40.28 113 THR B O 1
ATOM 1909 N N . ALA B 1 114 ? 18.422 20.719 27.281 1 40.22 114 ALA B N 1
ATOM 1910 C CA . ALA B 1 114 ? 19.016 20.75 28.625 1 40.22 114 ALA B CA 1
ATOM 1911 C C . ALA B 1 114 ? 20.5 21.125 28.547 1 40.22 114 ALA B C 1
ATOM 1913 O O . ALA B 1 114 ? 21.312 20.359 28.047 1 40.22 114 ALA B O 1
ATOM 1914 N N . VAL B 1 115 ? 20.797 22.469 28.375 1 32.12 115 VAL B N 1
ATOM 1915 C CA . VAL B 1 115 ? 22.062 22.984 28.906 1 32.12 115 VAL B CA 1
ATOM 1916 C C . VAL B 1 115 ? 22.016 22.984 30.422 1 32.12 115 VAL B C 1
ATOM 1918 O O . VAL B 1 115 ? 21.047 23.453 31.031 1 32.12 115 VAL B O 1
#

pLDDT: mean 90.58, std 13.05, range [32.12, 98.62]

Organism: NCBI:txid210632

Foldseek 3Di:
DVVVVVVVVVLLVVQLVVFVVQQDPPDQFHALVSLLVVCCVSCPVQAPCSVLLNVCCVVPVNGGHGSLQSNCVNVCRNPADQQRPPDDLPDPHDPSVSVSCVVCNVVRVVVPPPD/DVVVVVVVVVLLVVQLVVFVVQQDPPDQFHQLVSLLVVCCVSCPVQAPCSVLLNVCCVVPVNGGHGSQQSNCVNVCRNPADQQRPPDDLPDPHDVSVSVSCVVCNVVRVVVDPPD

Secondary structure (DSSP, 8-state):
-HHHHHHHHHHHHHHHHHHHHHSPTT-SSB-HHHHHHHHHHHSTTT-TTHHHHHHHIIIII-SPBPHHHHHHHHHHHHH--TT-TT--TTSS--HHHHHHHHHHHHHHHT-----/-HHHHHHHHHHHHHHHHHHHHHSPTT-SSB-HHHHHHHHHHHSTTT-TTHHHHHHHIIIII-SPBPHHHHHHHHHHHHH--TT-TT--TTSS--HHHHHHHHHHHHHHHT-----

Solvent-accessible surface area (backbone atoms only — not comparable to full-atom values): 13666 Å² total; per-residue (Å²)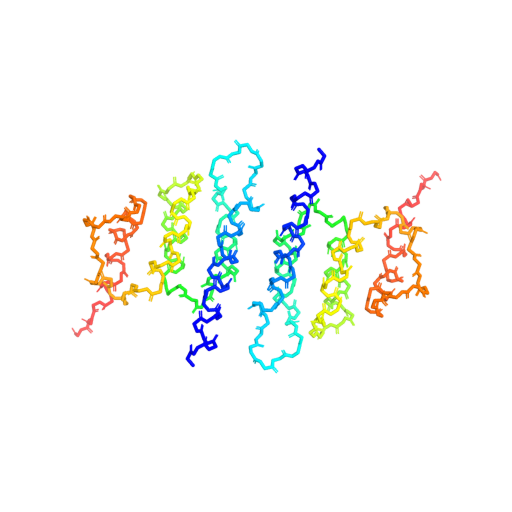: 104,68,66,54,52,49,47,50,50,53,46,48,53,49,57,54,48,47,51,69,67,69,23,54,89,92,51,83,34,27,49,45,74,58,47,52,52,50,44,58,66,74,33,56,97,57,28,92,53,48,69,59,51,50,49,48,37,67,74,69,62,77,51,57,43,45,59,68,50,61,53,48,47,56,58,48,39,73,65,59,45,94,76,47,76,78,64,61,83,85,48,97,63,48,65,68,58,47,52,45,51,66,62,45,46,68,72,58,64,64,72,56,79,83,121,105,67,67,54,52,50,49,49,50,51,45,50,52,48,56,54,49,47,52,69,69,68,22,54,89,90,50,83,35,28,49,45,72,58,48,51,53,49,43,59,68,74,33,59,95,57,28,95,53,48,69,58,51,51,50,49,36,68,72,70,61,76,51,57,42,45,58,68,49,61,54,50,46,56,57,48,40,72,66,59,47,91,76,48,76,76,64,61,82,86,48,98,64,47,67,68,56,46,50,45,49,66,62,42,44,67,71,56,62,64,72,57,80,85,121